Protein AF-A0A1X0S6P9-F1 (afdb_monomer)

Radius of gyration: 20.74 Å; Cα contacts (8 Å, |Δi|>4): 280; chains: 1; bounding box: 45×43×56 Å

Mean predicted aligned error: 10.42 Å

Secondary structure (DSSP, 8-state):
---PPP-----TT--EEEEETTEEEEE--S-S--B-TTS-BPPHHHHHHHHHHEEEEE-PPP----HHHHHHHHHHHHHHHS-TTTHHHHHHH-GGGG-S-HHHHHHHHHHHHHHHHHHHHHHS--------HHHHIIIIIHHHHHHHHHHHS------------HHHHHHHHHHHHHHHHHHHHHHHHHTTTSBHHHHHT-EEEEEEEETTEEEEEEEEE-SSS-EEEEEEEEEEPP-SGGGGG-

Structure (mmCIF, N/CA/C/O backbone):
data_AF-A0A1X0S6P9-F1
#
_entry.id   AF-A0A1X0S6P9-F1
#
loop_
_atom_site.group_PDB
_atom_site.id
_atom_site.type_symbol
_atom_site.label_atom_id
_atom_site.label_alt_id
_atom_site.label_comp_id
_atom_site.label_asym_id
_atom_site.label_entity_id
_atom_site.label_seq_id
_atom_site.pdbx_PDB_ins_code
_atom_site.Cartn_x
_atom_site.Cartn_y
_atom_site.Cartn_z
_atom_site.occupancy
_atom_site.B_iso_or_equiv
_atom_site.auth_seq_id
_atom_site.auth_comp_id
_atom_site.auth_asym_id
_atom_site.auth_atom_id
_atom_site.pdbx_PDB_model_num
ATOM 1 N N . MET A 1 1 ? -15.350 17.328 -11.035 1.00 31.09 1 MET A N 1
ATOM 2 C CA . MET A 1 1 ? -15.622 17.542 -9.597 1.00 31.09 1 MET A CA 1
ATOM 3 C C . MET A 1 1 ? -14.847 16.500 -8.809 1.00 31.09 1 MET A C 1
ATOM 5 O O . MET A 1 1 ? -15.228 15.340 -8.828 1.00 31.09 1 MET A O 1
ATOM 9 N N . PHE A 1 2 ? -13.725 16.873 -8.193 1.00 27.45 2 PHE A N 1
ATOM 10 C CA . PHE A 1 2 ? -13.065 16.005 -7.217 1.00 27.45 2 PHE A CA 1
ATOM 11 C C . PHE A 1 2 ? -13.821 16.154 -5.897 1.00 27.45 2 PHE A C 1
ATOM 13 O O . PHE A 1 2 ? -13.886 17.260 -5.361 1.00 27.45 2 PHE A O 1
ATOM 20 N N . ASN A 1 3 ? -14.419 15.071 -5.398 1.00 27.19 3 ASN A N 1
ATOM 21 C CA . ASN A 1 3 ? -14.982 15.050 -4.052 1.00 27.19 3 ASN A CA 1
ATOM 22 C C . ASN A 1 3 ? -13.840 15.324 -3.068 1.00 27.19 3 ASN A C 1
ATOM 24 O O . ASN A 1 3 ? -12.964 14.480 -2.874 1.00 27.19 3 ASN A O 1
ATOM 28 N N . GLN A 1 4 ? -13.825 16.523 -2.484 1.00 28.56 4 GLN A N 1
ATOM 29 C CA . GLN A 1 4 ? -12.986 16.810 -1.332 1.00 28.56 4 GLN A CA 1
ATOM 30 C C . GLN A 1 4 ? -13.401 15.832 -0.236 1.00 28.56 4 GLN A C 1
ATOM 32 O O . GLN A 1 4 ? -14.546 15.845 0.217 1.00 28.56 4 GLN A O 1
ATOM 37 N N . TRP A 1 5 ? -12.481 14.963 0.172 1.00 34.41 5 TRP A N 1
ATOM 38 C CA . TRP A 1 5 ? -12.647 14.242 1.424 1.00 34.41 5 TRP A CA 1
ATOM 39 C C . TRP A 1 5 ? -12.900 15.276 2.528 1.00 34.41 5 TRP A C 1
ATOM 41 O O . TRP A 1 5 ? -12.213 16.305 2.550 1.00 34.41 5 TRP A O 1
ATOM 51 N N . PRO A 1 6 ? -13.881 15.059 3.421 1.00 32.69 6 PRO A N 1
ATOM 52 C CA . PRO A 1 6 ? -14.133 15.994 4.503 1.00 32.69 6 PRO A CA 1
ATOM 53 C C . PRO A 1 6 ? -12.838 16.158 5.298 1.00 32.69 6 PRO A C 1
ATOM 55 O O . PRO A 1 6 ? -12.301 15.175 5.815 1.00 32.69 6 PRO A O 1
ATOM 58 N N . ARG A 1 7 ? -12.318 17.393 5.370 1.00 39.38 7 ARG A N 1
ATOM 59 C CA . ARG A 1 7 ? -11.233 17.734 6.297 1.00 39.38 7 ARG A CA 1
ATOM 60 C C . ARG A 1 7 ? -11.685 17.255 7.669 1.00 39.38 7 ARG A C 1
ATOM 62 O O . ARG A 1 7 ? -12.689 17.744 8.182 1.00 39.38 7 ARG A O 1
ATOM 69 N N . ILE A 1 8 ? -10.986 16.269 8.225 1.00 43.50 8 ILE A N 1
ATOM 70 C CA . ILE A 1 8 ? -11.293 15.732 9.546 1.00 43.50 8 ILE A CA 1
ATOM 71 C C . ILE A 1 8 ? -11.038 16.870 10.542 1.00 43.50 8 ILE A C 1
ATOM 73 O O . ILE A 1 8 ? -9.896 17.108 10.928 1.00 43.50 8 ILE A O 1
ATOM 77 N N . GLN A 1 9 ? -12.080 17.615 10.922 1.00 42.06 9 GLN A N 1
ATOM 78 C CA . GLN A 1 9 ? -12.035 18.470 12.104 1.00 42.06 9 GLN A CA 1
ATOM 79 C C . GLN A 1 9 ? -11.956 17.531 13.311 1.00 42.06 9 GLN A C 1
ATOM 81 O O . GLN A 1 9 ? -12.895 16.790 13.600 1.00 42.06 9 GLN A O 1
ATOM 86 N N . ARG A 1 10 ? -10.775 17.468 13.933 1.00 49.56 10 ARG A N 1
ATOM 87 C CA . ARG A 1 10 ? -10.475 16.559 15.045 1.00 49.56 10 ARG A CA 1
ATOM 88 C C . ARG A 1 10 ? -10.849 17.258 16.350 1.00 49.56 10 ARG A C 1
ATOM 90 O O . ARG A 1 10 ? -10.176 18.197 16.757 1.00 49.56 10 ARG A O 1
ATOM 97 N N . GLU A 1 11 ? -11.937 16.820 16.976 1.00 49.91 11 GLU A N 1
ATOM 98 C CA . GLU A 1 11 ? -12.274 17.195 18.354 1.00 49.91 11 GLU A CA 1
ATOM 99 C C . GLU A 1 11 ? -11.335 16.446 19.310 1.00 49.91 11 GLU A C 1
ATOM 101 O O . GLU A 1 11 ? -11.311 15.212 19.316 1.00 49.91 11 GLU A O 1
ATOM 106 N N . SER A 1 12 ? -10.565 17.193 20.101 1.00 52.28 12 SER A N 1
ATOM 107 C CA . SER A 1 12 ? -9.478 16.713 20.969 1.00 52.28 12 SER A CA 1
ATOM 108 C C . SER A 1 12 ? -9.905 15.751 22.085 1.00 52.28 12 SER A C 1
ATOM 110 O O . SER A 1 12 ? -9.045 15.088 22.657 1.00 52.28 12 SER A O 1
ATOM 112 N N . ASP A 1 13 ? -11.209 15.626 22.355 1.00 57.47 13 ASP A N 1
ATOM 113 C CA . ASP A 1 13 ? -11.755 14.886 23.504 1.00 57.47 13 ASP A CA 1
ATOM 114 C C . ASP A 1 13 ? -12.716 13.750 23.120 1.00 57.47 13 ASP A C 1
ATOM 116 O O . ASP A 1 13 ? -13.375 13.143 23.972 1.00 57.47 13 ASP A O 1
ATOM 120 N N . ALA A 1 14 ? -12.814 13.431 21.828 1.00 67.75 14 ALA A N 1
ATOM 121 C CA . ALA A 1 14 ? -13.719 12.388 21.373 1.00 67.75 14 ALA A CA 1
ATOM 122 C C . ALA A 1 14 ? -13.298 11.019 21.933 1.00 67.75 14 ALA A C 1
ATOM 124 O O . ALA A 1 14 ? -12.188 10.544 21.705 1.00 67.75 14 ALA A O 1
ATOM 125 N N . THR A 1 15 ? -14.213 10.364 22.645 1.00 80.81 15 THR A N 1
ATOM 126 C CA . THR A 1 15 ? -14.055 8.998 23.158 1.00 80.81 15 THR A CA 1
ATOM 127 C C . THR A 1 15 ? -15.055 8.083 22.456 1.00 80.81 15 THR A C 1
ATOM 129 O O . THR A 1 15 ? -16.216 8.455 22.280 1.00 80.81 15 THR A O 1
ATOM 132 N N . ILE A 1 16 ? -14.628 6.884 22.056 1.00 82.12 16 ILE A N 1
ATOM 133 C CA . ILE A 1 16 ? -15.523 5.849 21.523 1.00 82.12 16 ILE A CA 1
ATOM 134 C C . ILE A 1 16 ? -15.811 4.852 22.637 1.00 82.12 16 ILE A C 1
ATOM 136 O O . ILE A 1 16 ? -14.889 4.268 23.202 1.00 82.12 16 ILE A O 1
ATOM 140 N N . ALA A 1 17 ? -17.092 4.632 22.921 1.00 83.62 17 ALA A N 1
ATOM 141 C CA . ALA A 1 17 ? -17.530 3.541 23.775 1.00 83.62 17 ALA A CA 1
ATOM 142 C C . ALA A 1 17 ? -17.903 2.336 22.904 1.00 83.62 17 ALA A C 1
ATOM 144 O O . ALA A 1 17 ? -18.807 2.431 22.077 1.00 83.62 17 ALA A O 1
ATOM 145 N N . LEU A 1 18 ? -17.218 1.212 23.100 1.00 82.81 18 LEU A N 1
ATOM 146 C CA . LEU A 1 18 ? -17.570 -0.080 22.511 1.00 82.81 18 LEU A CA 1
ATOM 147 C C . LEU A 1 18 ? -18.110 -1.001 23.601 1.00 82.81 18 LEU A C 1
ATOM 149 O O . LEU A 1 18 ? -17.719 -0.902 24.766 1.00 82.81 18 LEU A O 1
ATOM 153 N N . THR A 1 19 ? -19.004 -1.909 23.230 1.00 80.88 19 THR A N 1
ATOM 154 C CA . THR A 1 19 ? -19.569 -2.890 24.158 1.00 80.88 19 THR A CA 1
ATOM 155 C C . THR A 1 19 ? -19.273 -4.308 23.697 1.00 80.88 19 THR A C 1
ATOM 157 O O . THR A 1 19 ? -19.281 -4.629 22.506 1.00 80.88 19 THR A O 1
ATOM 160 N N . GLU A 1 20 ? -19.011 -5.173 24.668 1.00 82.56 20 GLU A N 1
ATOM 161 C CA . GLU A 1 20 ? -18.953 -6.614 24.476 1.00 82.56 20 GLU A CA 1
ATOM 162 C C . GLU A 1 20 ? -19.619 -7.273 25.672 1.00 82.56 20 GLU A C 1
ATOM 164 O O . GLU A 1 20 ? -19.130 -7.162 26.796 1.00 82.56 20 GLU A O 1
ATOM 169 N N . SER A 1 21 ? -20.737 -7.965 25.448 1.00 82.88 21 SER A N 1
ATOM 170 C CA . SER A 1 21 ? -21.571 -8.515 26.524 1.00 82.88 21 SER A CA 1
ATOM 171 C C . SER A 1 21 ? -21.940 -7.437 27.564 1.00 82.88 21 SER A C 1
ATOM 173 O O . SER A 1 21 ? -22.681 -6.509 27.244 1.00 82.88 21 SER A O 1
ATOM 175 N N . THR A 1 22 ? -21.406 -7.523 28.784 1.00 81.75 22 THR A N 1
ATOM 176 C CA . THR A 1 22 ? -21.587 -6.552 29.877 1.00 81.75 22 THR A CA 1
ATOM 177 C C . THR A 1 22 ? -20.418 -5.576 30.032 1.00 81.75 22 THR A C 1
ATOM 179 O O . THR A 1 22 ? -20.535 -4.590 30.763 1.00 81.75 22 THR A O 1
ATOM 182 N N . LYS A 1 23 ? -19.292 -5.812 29.349 1.00 84.56 23 LYS A N 1
ATOM 183 C CA . LYS A 1 23 ? -18.094 -4.974 29.435 1.00 84.56 23 LYS A CA 1
ATOM 184 C C . LYS A 1 23 ? -18.204 -3.780 28.490 1.00 84.56 23 LYS A C 1
ATOM 186 O O . LYS A 1 23 ? -18.614 -3.907 27.335 1.00 84.56 23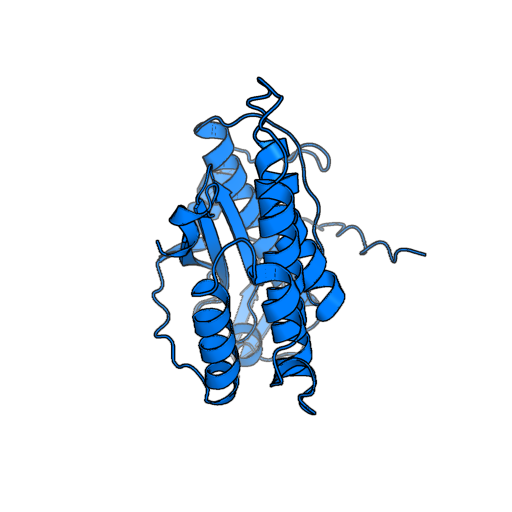 LYS A O 1
ATOM 191 N N . LYS A 1 24 ? -17.814 -2.608 28.994 1.00 83.00 24 LYS A N 1
ATOM 192 C CA . LYS A 1 24 ? -17.695 -1.368 28.220 1.00 83.00 24 LYS A CA 1
ATOM 193 C C . LYS A 1 24 ? -16.221 -1.025 28.055 1.00 83.00 24 LYS A C 1
ATOM 195 O O . LYS A 1 24 ? -15.490 -0.965 29.039 1.00 83.00 24 LYS A O 1
ATOM 200 N N . TYR A 1 25 ? -15.815 -0.770 26.822 1.00 84.12 25 TYR A N 1
ATOM 201 C CA . TYR A 1 25 ? -14.464 -0.375 26.449 1.00 84.12 25 TYR A CA 1
ATOM 202 C C . TYR A 1 25 ? -14.493 1.083 26.018 1.00 84.12 25 TYR A C 1
ATOM 204 O O . TYR A 1 25 ? -15.355 1.485 25.240 1.00 84.12 25 TYR A O 1
ATOM 212 N N . SER A 1 26 ? -13.561 1.872 26.537 1.00 84.25 26 SER A N 1
ATOM 213 C CA . SER A 1 26 ? -13.432 3.293 26.230 1.00 84.25 26 SER A CA 1
ATOM 214 C C . SER A 1 26 ? -12.134 3.504 25.465 1.00 84.25 26 SER A C 1
ATOM 216 O O . SER A 1 26 ? -11.055 3.265 26.003 1.00 84.25 26 SER A O 1
ATOM 218 N N . LEU A 1 27 ? -12.244 3.894 24.198 1.00 83.94 27 LEU A N 1
ATOM 219 C CA . LEU A 1 27 ? -11.108 4.144 23.319 1.00 83.94 27 LEU A CA 1
ATOM 220 C C . LEU A 1 27 ? -10.929 5.643 23.127 1.00 83.94 27 LEU A C 1
ATOM 222 O O . LEU A 1 27 ? -11.864 6.350 22.744 1.00 83.94 27 LEU A O 1
ATOM 226 N N . LYS A 1 28 ? -9.698 6.098 23.341 1.00 85.12 28 LYS A N 1
ATOM 227 C CA . LYS A 1 28 ? -9.261 7.465 23.065 1.00 85.12 28 LYS A CA 1
ATOM 228 C C . LYS A 1 28 ? -8.262 7.461 21.906 1.00 85.12 28 LYS A C 1
ATOM 230 O O . LYS A 1 28 ? -7.522 6.479 21.768 1.00 85.12 28 LYS A O 1
ATOM 235 N N . PRO A 1 29 ? -8.231 8.515 21.076 1.00 81.94 29 PRO A N 1
ATOM 236 C CA . PRO A 1 29 ? -7.164 8.681 20.094 1.00 81.94 29 PRO A CA 1
ATOM 237 C C . PRO A 1 29 ? -5.801 8.723 20.803 1.00 81.94 29 PRO A C 1
ATOM 239 O O . PRO A 1 29 ? -5.720 9.137 21.959 1.00 81.94 29 PRO A O 1
ATOM 242 N N . LEU A 1 30 ? -4.735 8.282 20.123 1.00 80.25 30 LEU A N 1
ATOM 243 C CA . LEU A 1 30 ? -3.379 8.264 20.694 1.00 80.25 30 LEU A CA 1
ATOM 244 C C . LEU A 1 30 ? -2.894 9.666 21.065 1.00 80.25 30 LEU A C 1
ATOM 246 O O . LEU A 1 30 ? -2.204 9.827 22.064 1.00 80.25 30 LEU A O 1
ATOM 250 N N . VAL A 1 31 ? -3.252 1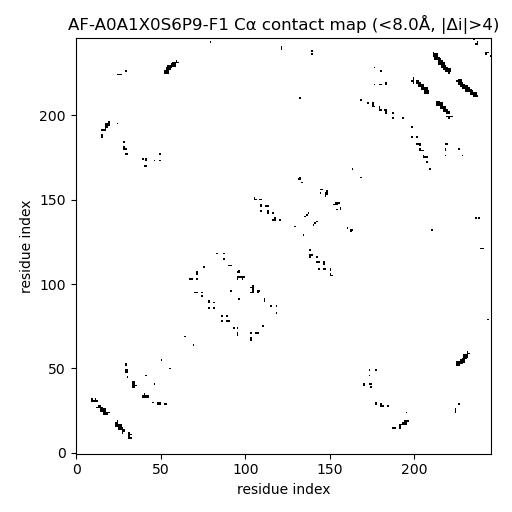0.668 20.262 1.00 73.06 31 VAL A N 1
ATOM 251 C 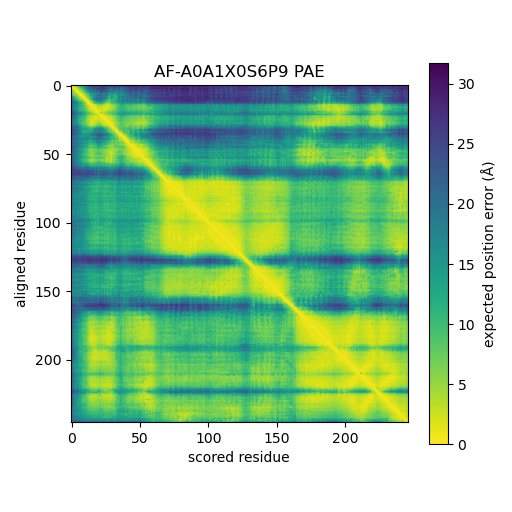CA . VAL A 1 31 ? -2.872 12.066 20.473 1.00 73.06 31 VAL A CA 1
ATOM 252 C C . VAL A 1 31 ? -4.061 12.953 20.101 1.00 73.06 31 VAL A C 1
ATOM 254 O O . VAL A 1 31 ? -4.767 12.684 19.124 1.00 73.06 31 VAL A O 1
ATOM 257 N N . SER A 1 32 ? -4.312 13.996 20.889 1.00 62.69 32 SER A N 1
ATOM 258 C CA . SER A 1 32 ? -5.479 14.877 20.752 1.00 62.69 32 SER A CA 1
ATOM 259 C C . SER A 1 32 ? -5.326 15.927 19.644 1.00 62.69 32 SER A C 1
ATOM 261 O O . SER A 1 32 ? -6.327 16.322 19.046 1.00 62.69 32 SER A O 1
ATOM 263 N N . CYS A 1 33 ? -4.099 16.332 19.295 1.00 57.69 33 CYS A N 1
ATOM 264 C CA . CYS A 1 33 ? -3.801 17.179 18.137 1.00 57.69 33 CYS A CA 1
ATOM 265 C C . CYS A 1 33 ? -2.306 17.146 17.780 1.00 57.69 33 CYS A C 1
ATOM 267 O O . CYS A 1 33 ? -1.463 17.030 18.659 1.00 57.69 33 CYS A O 1
ATOM 269 N N . LEU A 1 34 ? -1.970 17.295 16.494 1.00 54.12 34 LEU A N 1
ATOM 270 C CA . LEU A 1 34 ? -0.630 17.747 16.108 1.00 54.12 34 LEU A CA 1
ATOM 271 C C . LEU A 1 34 ? -0.599 19.269 16.169 1.00 54.12 34 LEU A C 1
ATOM 273 O O . LEU A 1 34 ? -1.549 19.932 15.737 1.00 54.12 34 LEU A O 1
ATOM 277 N N . ALA A 1 35 ? 0.493 19.835 16.680 1.00 48.03 35 ALA A N 1
ATOM 278 C CA . ALA A 1 35 ? 0.674 21.275 16.660 1.00 48.03 35 ALA A CA 1
ATOM 279 C C . ALA A 1 35 ? 0.748 21.738 15.195 1.00 48.03 35 ALA A C 1
ATOM 281 O O . ALA A 1 35 ? 1.685 21.398 14.477 1.00 48.03 35 ALA A O 1
ATOM 282 N N . MET A 1 36 ? -0.248 22.528 14.784 1.00 50.56 36 MET A N 1
ATOM 283 C CA . MET A 1 36 ? -0.430 23.151 13.465 1.00 50.56 36 MET A CA 1
ATOM 284 C C . MET A 1 36 ? -0.950 22.229 12.334 1.00 50.56 36 MET A C 1
ATOM 286 O O . MET A 1 36 ? -0.243 21.337 11.871 1.00 50.56 36 MET A O 1
ATOM 290 N N . PRO A 1 37 ? -2.139 22.510 11.761 1.00 47.62 37 PRO A N 1
ATOM 291 C CA . PRO A 1 37 ? -2.738 21.696 10.692 1.00 47.62 37 PRO A CA 1
ATOM 292 C C . PRO A 1 37 ? -2.008 21.769 9.338 1.00 47.62 37 PRO A C 1
ATOM 294 O O . PRO A 1 37 ? -2.325 20.998 8.436 1.00 47.62 37 PRO A O 1
ATOM 297 N N . HIS A 1 38 ? -1.061 22.696 9.167 1.00 43.03 38 HIS A N 1
ATOM 298 C CA . HIS A 1 38 ? -0.356 22.938 7.897 1.00 43.03 38 HIS A CA 1
ATOM 299 C C . HIS A 1 38 ? 1.119 22.520 7.924 1.00 43.03 38 HIS A C 1
ATOM 301 O O . HIS A 1 38 ? 1.773 22.489 6.888 1.00 43.03 38 HIS A O 1
ATOM 307 N N . THR A 1 39 ? 1.653 22.217 9.106 1.00 55.03 39 THR A N 1
ATOM 308 C CA . THR A 1 39 ? 3.011 21.693 9.300 1.00 55.03 39 THR A CA 1
ATOM 309 C C . THR A 1 39 ? 2.982 20.921 10.609 1.00 55.03 39 THR A C 1
ATOM 311 O O . THR A 1 39 ? 3.408 21.444 11.639 1.00 55.03 39 THR A O 1
ATOM 314 N N . PRO A 1 40 ? 2.373 19.724 10.600 1.00 57.25 40 PRO A N 1
ATOM 315 C CA . PRO A 1 40 ? 2.126 18.985 11.821 1.00 57.25 40 PRO A CA 1
ATOM 316 C C . PRO A 1 40 ? 3.465 18.671 12.486 1.00 57.25 40 PRO A C 1
ATOM 318 O O . PRO A 1 40 ? 4.259 17.899 11.946 1.00 57.25 40 PRO A O 1
ATOM 321 N N . LYS A 1 41 ? 3.742 19.310 13.624 1.00 63.38 41 LYS A N 1
ATOM 322 C CA . LYS A 1 41 ? 4.915 19.004 14.440 1.00 63.38 41 LYS A CA 1
ATOM 323 C C . LYS A 1 41 ? 4.484 18.104 15.577 1.00 63.38 41 LYS A C 1
ATOM 325 O O . LYS A 1 41 ? 3.566 18.438 16.324 1.00 63.38 41 LYS A O 1
ATOM 330 N N . ILE A 1 42 ? 5.162 16.971 15.680 1.00 63.22 42 ILE A N 1
ATOM 331 C CA . ILE A 1 42 ? 5.013 16.058 16.802 1.00 63.22 42 ILE A CA 1
ATOM 332 C C . ILE A 1 42 ? 5.826 16.645 17.936 1.00 63.22 42 ILE A C 1
ATOM 334 O O . ILE A 1 42 ? 7.035 16.833 17.812 1.00 63.22 42 ILE A O 1
ATOM 338 N N . GLN A 1 43 ? 5.151 17.010 19.018 1.00 68.88 43 GLN A N 1
ATOM 339 C CA . GLN A 1 43 ? 5.847 17.449 20.211 1.00 68.88 43 GLN A CA 1
ATOM 340 C C . GLN A 1 43 ? 6.491 16.236 20.888 1.00 68.88 43 GLN A C 1
ATOM 342 O O . GLN A 1 43 ? 6.031 15.104 20.751 1.00 68.88 43 GLN A O 1
ATOM 347 N N . VAL A 1 44 ? 7.539 16.465 21.678 1.00 68.62 44 VAL A N 1
ATOM 348 C CA . VAL A 1 44 ? 8.197 15.396 22.453 1.00 68.62 44 VAL A CA 1
ATOM 349 C C . VAL A 1 44 ? 7.199 14.665 23.367 1.00 68.62 44 VAL A C 1
ATOM 351 O O . VAL A 1 44 ? 7.286 13.459 23.561 1.00 68.62 44 VAL A O 1
ATOM 354 N N . ILE A 1 45 ? 6.190 15.373 23.879 1.00 67.81 45 ILE A N 1
ATOM 355 C CA . ILE A 1 45 ? 5.127 14.767 24.690 1.00 67.81 45 ILE A CA 1
ATOM 356 C C . ILE A 1 45 ? 4.216 13.825 23.881 1.00 67.81 45 ILE A C 1
ATOM 358 O O . ILE A 1 45 ? 3.728 12.822 24.409 1.00 67.81 45 ILE A O 1
ATOM 362 N N . ASP A 1 46 ? 4.029 14.097 22.589 1.00 71.38 46 ASP A N 1
ATOM 363 C CA . ASP A 1 46 ? 3.224 13.267 21.693 1.00 71.38 46 ASP A CA 1
ATOM 364 C C . ASP A 1 46 ? 3.957 11.963 21.372 1.00 71.38 46 ASP A C 1
ATOM 366 O O . ASP A 1 46 ? 3.341 10.897 21.356 1.00 71.38 46 ASP A O 1
ATOM 370 N N . SER A 1 47 ? 5.281 12.020 21.178 1.00 73.31 47 SER A N 1
ATOM 371 C CA . SER A 1 47 ? 6.088 10.825 20.911 1.00 73.31 47 SER A CA 1
ATOM 372 C C . SER A 1 47 ? 6.089 9.871 22.107 1.00 73.31 47 SER A C 1
ATOM 374 O O . SER A 1 47 ? 5.824 8.683 21.933 1.00 73.31 47 SER A O 1
ATOM 376 N N . GLU A 1 48 ? 6.271 10.371 23.333 1.00 80.31 48 GLU A N 1
ATOM 377 C CA . GLU A 1 48 ? 6.154 9.544 24.539 1.00 80.31 48 GLU A CA 1
ATOM 378 C C . GLU A 1 48 ? 4.766 8.911 24.685 1.00 80.31 48 GLU A C 1
ATOM 380 O O . GLU A 1 48 ? 4.645 7.746 25.076 1.00 80.31 48 GLU A O 1
ATOM 385 N N . THR A 1 49 ? 3.716 9.671 24.372 1.00 81.06 49 THR A N 1
ATOM 386 C CA . THR A 1 49 ? 2.332 9.194 24.457 1.00 81.06 49 THR A CA 1
ATOM 387 C C . THR A 1 49 ? 2.069 8.095 23.431 1.00 81.06 49 THR A C 1
ATOM 389 O O . THR A 1 49 ? 1.487 7.065 23.777 1.00 81.06 49 THR A O 1
ATOM 392 N N . ILE A 1 50 ? 2.560 8.254 22.197 1.00 79.81 50 ILE A N 1
ATOM 393 C CA . ILE A 1 50 ? 2.489 7.221 21.156 1.00 79.81 50 ILE A CA 1
ATOM 394 C C . ILE A 1 50 ? 3.223 5.957 21.611 1.00 79.81 50 ILE A C 1
ATOM 396 O O . ILE A 1 50 ? 2.650 4.872 21.542 1.00 79.81 50 ILE A O 1
ATOM 400 N N . MET A 1 51 ? 4.444 6.088 22.137 1.00 79.44 51 MET A N 1
ATOM 401 C CA . MET A 1 51 ? 5.250 4.941 22.574 1.00 79.44 51 MET A CA 1
ATOM 402 C C . MET A 1 51 ? 4.630 4.190 23.763 1.00 79.44 51 MET A C 1
ATOM 404 O O . MET A 1 51 ? 4.760 2.972 23.855 1.00 79.44 51 MET A O 1
ATOM 408 N N . LYS A 1 52 ? 3.934 4.889 24.671 1.00 82.62 52 LYS A N 1
ATOM 409 C CA . LYS A 1 52 ? 3.231 4.275 25.815 1.00 82.62 52 LYS A CA 1
ATOM 410 C C . LYS A 1 52 ? 1.871 3.683 25.417 1.00 82.62 52 LYS A C 1
ATOM 412 O O . LYS A 1 52 ? 1.467 2.649 25.946 1.00 82.62 52 LYS A O 1
ATOM 417 N N . GLY A 1 53 ? 1.148 4.344 24.512 1.00 79.44 53 GLY A N 1
ATOM 418 C CA . GLY A 1 53 ? -0.230 4.009 24.137 1.00 79.44 53 GLY A CA 1
ATOM 419 C C . GLY A 1 53 ? -0.367 3.045 22.956 1.00 79.44 53 GLY A C 1
ATOM 420 O O . GLY A 1 53 ? -1.447 2.482 22.750 1.00 79.44 53 GLY A O 1
ATOM 421 N N . CYS A 1 54 ? 0.700 2.848 22.180 1.00 84.56 54 CYS A N 1
ATOM 422 C CA . CYS A 1 54 ? 0.716 2.000 20.997 1.00 84.56 54 CYS A CA 1
ATOM 423 C C . CYS A 1 54 ? 1.750 0.882 21.144 1.00 84.56 54 CYS A C 1
ATOM 425 O O . CYS A 1 54 ? 2.942 1.128 21.301 1.00 84.56 54 CYS A O 1
ATOM 427 N N . ALA A 1 55 ? 1.299 -0.366 21.053 1.00 86.50 55 ALA A N 1
ATOM 428 C CA . ALA A 1 55 ? 2.203 -1.498 20.960 1.00 86.50 55 ALA A CA 1
ATOM 429 C C . ALA A 1 55 ? 2.832 -1.543 19.563 1.00 86.50 55 ALA A C 1
ATOM 431 O O . ALA A 1 55 ? 2.130 -1.802 18.580 1.00 86.50 55 ALA A O 1
ATOM 432 N N . LEU A 1 56 ? 4.145 -1.322 19.509 1.00 86.62 56 LEU A N 1
ATOM 433 C CA . LEU A 1 56 ? 4.953 -1.398 18.296 1.00 86.62 56 LEU A CA 1
ATOM 434 C C . LEU A 1 56 ? 5.587 -2.783 18.141 1.00 86.62 56 LEU A C 1
ATOM 436 O O . LEU A 1 56 ? 5.893 -3.449 19.130 1.00 86.62 56 LEU A O 1
ATOM 440 N N . GLY A 1 57 ? 5.794 -3.218 16.902 1.00 86.12 57 GLY A N 1
ATOM 441 C CA . GLY A 1 57 ? 6.529 -4.446 16.611 1.00 86.12 57 GLY A CA 1
ATOM 442 C C . GLY A 1 57 ? 6.522 -4.811 15.133 1.00 86.12 57 GLY A C 1
ATOM 443 O O . GLY A 1 57 ? 5.977 -4.091 14.300 1.00 86.12 57 GLY A O 1
ATOM 444 N N . THR A 1 58 ? 7.093 -5.966 14.822 1.00 79.38 58 THR A N 1
ATOM 445 C CA . THR A 1 58 ? 7.017 -6.599 13.506 1.00 79.38 58 THR A CA 1
ATOM 446 C C . THR A 1 58 ? 6.030 -7.759 13.566 1.00 79.38 58 THR A C 1
ATOM 448 O O . THR A 1 58 ? 5.871 -8.423 14.595 1.00 79.38 58 THR A O 1
ATOM 451 N N . GLN A 1 59 ? 5.298 -7.983 12.482 1.00 80.50 59 GLN A N 1
ATOM 452 C CA . GLN A 1 59 ? 4.425 -9.138 12.345 1.00 80.50 59 GLN A CA 1
ATOM 453 C C . GLN A 1 59 ? 4.649 -9.760 10.972 1.00 80.50 59 GLN A C 1
ATOM 455 O O . GLN A 1 59 ? 4.137 -9.253 9.978 1.00 80.50 59 GLN A O 1
ATOM 460 N N . GLU A 1 60 ? 5.331 -10.903 10.937 1.00 69.31 60 GLU A N 1
ATOM 461 C CA . GLU A 1 60 ? 5.337 -11.745 9.745 1.00 69.31 60 GLU A CA 1
ATOM 462 C C . GLU A 1 60 ? 3.914 -12.250 9.488 1.00 69.31 60 GLU A C 1
ATOM 464 O O . GLU A 1 60 ? 3.275 -12.873 10.342 1.00 69.31 60 GLU A O 1
ATOM 469 N N . GLN A 1 61 ? 3.381 -11.934 8.311 1.00 61.44 61 GLN A N 1
ATOM 470 C CA . GLN A 1 61 ? 2.198 -12.611 7.801 1.00 61.44 61 GLN A CA 1
ATOM 471 C C . GLN A 1 61 ? 2.662 -13.814 6.990 1.00 61.44 61 GLN A C 1
ATOM 473 O O . GLN A 1 61 ? 3.387 -13.657 6.010 1.00 61.44 61 GLN A O 1
ATOM 478 N N . SER A 1 62 ? 2.226 -15.014 7.378 1.00 51.38 62 SER A N 1
ATOM 479 C CA . SER A 1 62 ? 2.362 -16.175 6.507 1.00 51.38 62 SER A CA 1
ATOM 480 C C . SER A 1 62 ? 1.552 -15.908 5.239 1.00 51.38 62 SER A C 1
ATOM 482 O O . SER A 1 62 ? 0.356 -15.609 5.300 1.00 51.38 62 SER A O 1
ATOM 484 N N . ALA A 1 63 ? 2.210 -15.969 4.083 1.00 53.25 63 ALA A N 1
ATOM 485 C CA . ALA A 1 63 ? 1.559 -15.802 2.794 1.00 53.25 63 ALA A CA 1
ATOM 486 C C . ALA A 1 63 ? 0.674 -17.023 2.513 1.00 53.25 63 ALA A C 1
ATOM 488 O O . ALA A 1 63 ? 1.088 -17.980 1.864 1.00 53.25 63 ALA A O 1
ATOM 489 N N . GLN A 1 64 ? -0.560 -17.012 3.014 1.00 52.38 64 GLN A N 1
ATOM 490 C CA . GLN A 1 64 ? -1.580 -17.941 2.548 1.00 52.38 64 GLN A CA 1
ATOM 491 C C . GLN A 1 64 ? -2.110 -17.397 1.215 1.00 52.38 64 GLN A C 1
ATOM 493 O O . GLN A 1 64 ? -3.116 -16.692 1.176 1.00 52.38 64 GLN A O 1
ATOM 498 N N . ALA A 1 65 ? -1.384 -17.653 0.123 1.00 53.94 65 ALA A N 1
ATOM 499 C CA . ALA A 1 65 ? -1.845 -17.290 -1.211 1.00 53.94 65 ALA A CA 1
ATOM 500 C C . ALA A 1 65 ? -3.163 -18.029 -1.488 1.00 53.94 65 ALA A C 1
ATOM 502 O O . ALA A 1 65 ? -3.207 -19.262 -1.513 1.00 53.94 65 ALA A O 1
ATOM 503 N N . THR A 1 66 ? -4.264 -17.291 -1.641 1.00 57.97 66 THR A N 1
ATOM 504 C CA . THR A 1 66 ? -5.502 -17.879 -2.160 1.00 57.97 66 THR A CA 1
ATOM 505 C C . THR A 1 66 ? -5.275 -18.251 -3.627 1.00 57.97 66 THR A C 1
ATOM 507 O O . THR A 1 66 ? -4.470 -17.624 -4.316 1.00 57.97 66 THR A O 1
ATOM 510 N N . LYS A 1 67 ? -5.970 -19.283 -4.125 1.00 63.06 67 LYS A N 1
ATOM 511 C CA . LYS A 1 67 ? -5.848 -19.744 -5.525 1.00 63.06 67 LYS A CA 1
ATOM 512 C C . LYS A 1 67 ? -6.049 -18.619 -6.550 1.00 63.06 67 LYS A C 1
ATOM 514 O O . LYS A 1 67 ? -5.480 -18.681 -7.630 1.00 63.06 67 LYS A O 1
ATOM 519 N N . GLU A 1 68 ? -6.818 -17.595 -6.188 1.00 64.06 68 GLU A N 1
ATOM 520 C CA . GLU A 1 68 ? -7.073 -16.399 -6.999 1.00 64.06 68 GLU A CA 1
ATOM 521 C C . GLU A 1 68 ? -5.799 -15.592 -7.292 1.00 64.06 68 GLU A C 1
ATOM 523 O O . GLU A 1 68 ? -5.663 -15.039 -8.377 1.00 64.06 68 GLU A O 1
ATOM 528 N N . TYR A 1 69 ? -4.822 -15.583 -6.381 1.00 75.56 69 TYR A N 1
ATOM 529 C CA . TYR A 1 69 ? -3.553 -14.889 -6.608 1.00 75.56 69 TYR A CA 1
ATOM 530 C C . TYR A 1 69 ? -2.547 -15.712 -7.405 1.00 75.56 69 TYR A C 1
ATOM 532 O O . TYR A 1 69 ? -1.577 -15.143 -7.888 1.00 75.56 69 TYR A O 1
ATOM 540 N N . PHE A 1 70 ? -2.760 -17.020 -7.570 1.00 83.94 70 PHE A N 1
ATOM 541 C CA . PHE A 1 70 ? -1.798 -17.872 -8.268 1.00 83.94 70 PHE A CA 1
ATOM 542 C C . PHE A 1 70 ? -1.614 -17.421 -9.722 1.00 83.94 70 PHE A C 1
ATOM 544 O O . PHE A 1 70 ? -0.499 -17.137 -10.132 1.00 83.94 70 PHE A O 1
ATOM 551 N N . LEU A 1 71 ? -2.718 -17.196 -10.443 1.00 87.50 71 LEU A N 1
ATOM 552 C CA . LEU A 1 71 ? -2.684 -16.717 -11.831 1.00 87.50 71 LEU A CA 1
ATOM 553 C C . LEU A 1 71 ? -2.027 -15.337 -11.971 1.00 87.50 71 LEU A C 1
ATOM 555 O O . LEU A 1 71 ? -1.332 -15.076 -12.946 1.00 87.50 71 LEU A O 1
ATOM 559 N N . ILE A 1 72 ? -2.247 -14.448 -11.000 1.00 90.12 72 ILE A N 1
ATOM 560 C CA . ILE A 1 72 ? -1.653 -13.104 -10.997 1.00 90.12 72 ILE A CA 1
ATOM 561 C C . ILE A 1 72 ? -0.143 -13.189 -10.747 1.00 90.12 72 ILE A C 1
ATOM 563 O O . ILE A 1 72 ? 0.619 -12.435 -11.348 1.00 90.12 72 ILE A O 1
ATOM 567 N N . MET A 1 73 ? 0.292 -14.096 -9.869 1.00 89.31 73 MET A N 1
ATOM 568 C CA . MET A 1 73 ? 1.708 -14.310 -9.575 1.00 89.31 73 MET A CA 1
ATOM 569 C C . MET A 1 73 ? 2.431 -15.012 -10.727 1.00 89.31 73 MET A C 1
ATOM 571 O O . MET A 1 73 ? 3.554 -14.621 -11.027 1.00 89.31 73 MET A O 1
ATOM 575 N N . ASP A 1 74 ? 1.786 -15.968 -11.402 1.00 90.88 74 ASP A N 1
ATOM 576 C CA . ASP A 1 74 ? 2.305 -16.588 -12.630 1.00 90.88 74 ASP A CA 1
ATOM 577 C C . ASP A 1 74 ? 2.481 -15.531 -13.724 1.00 90.88 74 ASP A C 1
ATOM 579 O O . ASP A 1 74 ? 3.570 -15.372 -14.266 1.00 90.88 74 ASP A O 1
ATOM 583 N N . TYR A 1 75 ? 1.442 -14.720 -13.959 1.00 93.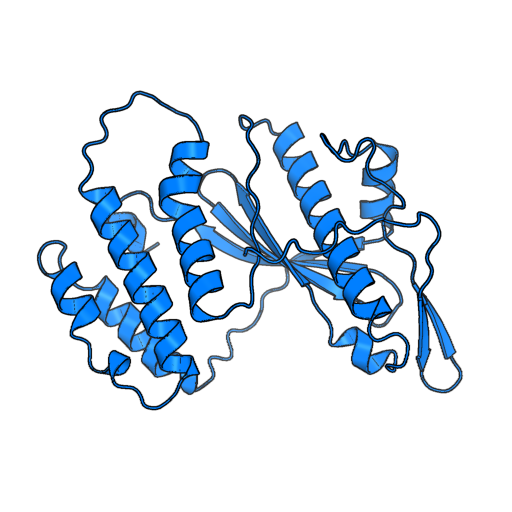19 75 TYR A N 1
ATOM 584 C CA . TYR A 1 75 ? 1.506 -13.584 -14.878 1.00 93.19 75 TYR A CA 1
ATOM 585 C C . TYR A 1 75 ? 2.666 -12.637 -14.548 1.00 93.19 75 TYR A C 1
ATOM 587 O O . TYR A 1 75 ? 3.427 -12.254 -15.435 1.00 93.19 75 TYR A O 1
ATOM 595 N N . LEU A 1 76 ? 2.819 -12.258 -13.276 1.00 92.38 76 LEU A N 1
ATOM 596 C CA . LEU A 1 76 ? 3.903 -11.379 -12.847 1.00 92.38 76 LEU A CA 1
ATOM 597 C C . LEU A 1 76 ? 5.277 -12.026 -13.076 1.00 92.38 76 LEU A C 1
ATOM 599 O O . LEU A 1 76 ? 6.184 -11.355 -13.562 1.00 92.38 76 LEU A O 1
ATOM 603 N N . GLY A 1 77 ? 5.428 -13.312 -12.753 1.00 92.06 77 GLY A N 1
ATOM 604 C CA . GLY A 1 77 ? 6.663 -14.063 -12.972 1.00 92.06 77 GLY A CA 1
ATOM 605 C C . GLY A 1 77 ? 7.050 -14.121 -14.449 1.00 92.06 77 GLY A C 1
ATOM 606 O O . GLY A 1 77 ? 8.181 -13.779 -14.800 1.00 92.06 77 GLY A O 1
ATOM 607 N N . ASP A 1 78 ? 6.093 -14.462 -15.312 1.00 93.50 78 ASP A N 1
ATOM 608 C CA . ASP A 1 78 ? 6.287 -14.516 -16.761 1.00 93.50 78 ASP A CA 1
ATOM 609 C C . ASP A 1 78 ? 6.679 -13.144 -17.313 1.00 93.50 78 ASP A C 1
ATOM 611 O O . ASP A 1 78 ? 7.670 -13.016 -18.032 1.00 93.50 78 ASP A O 1
ATOM 615 N N . VAL A 1 79 ? 5.955 -12.091 -16.926 1.00 92.94 79 VAL A N 1
ATOM 616 C CA . VAL A 1 79 ? 6.231 -10.729 -17.390 1.00 92.94 79 VAL A CA 1
ATOM 617 C C . VAL A 1 79 ? 7.623 -10.252 -16.990 1.00 92.94 79 VAL A C 1
ATOM 619 O O . VAL A 1 79 ? 8.330 -9.670 -17.813 1.00 92.94 79 VAL A O 1
ATOM 622 N N . LEU A 1 80 ? 8.039 -10.492 -15.745 1.00 91.94 80 LEU A N 1
ATOM 623 C CA . LEU A 1 80 ? 9.358 -10.074 -15.257 1.00 91.94 80 LEU A CA 1
ATOM 624 C C . LEU A 1 80 ? 10.513 -10.832 -15.933 1.00 91.94 80 LEU A C 1
ATOM 626 O O . LEU A 1 80 ? 11.651 -10.345 -15.916 1.00 91.94 80 LEU A O 1
ATOM 630 N N . SER A 1 81 ? 10.222 -11.985 -16.544 1.00 92.75 81 SER A N 1
ATOM 631 C CA . SER A 1 81 ? 11.188 -12.780 -17.306 1.00 92.75 81 SER A CA 1
ATOM 632 C C . SER A 1 81 ? 11.454 -12.247 -18.717 1.00 92.75 81 SER A C 1
ATOM 634 O O . SER A 1 81 ? 12.473 -12.602 -19.307 1.00 92.75 81 SER A O 1
ATOM 636 N N . TYR A 1 82 ? 10.583 -11.384 -19.255 1.00 93.56 82 TYR A N 1
ATOM 637 C CA . TYR A 1 82 ? 10.750 -10.861 -20.609 1.00 93.56 82 TYR A CA 1
ATOM 638 C C . TYR A 1 82 ? 11.954 -9.929 -20.742 1.00 93.56 82 TYR A C 1
ATOM 640 O O . TYR A 1 82 ? 12.294 -9.146 -19.848 1.00 93.56 82 TYR A O 1
ATOM 648 N N . ASP A 1 83 ? 12.551 -9.962 -21.931 1.00 93.00 83 ASP A N 1
ATOM 649 C CA . ASP A 1 83 ? 13.596 -9.030 -22.314 1.00 93.00 83 ASP A CA 1
ATOM 650 C C . ASP A 1 83 ? 13.051 -7.613 -22.491 1.00 93.00 83 ASP A C 1
ATOM 652 O O . ASP A 1 83 ? 11.903 -7.382 -22.880 1.00 93.00 83 ASP A O 1
ATOM 656 N N . PHE A 1 84 ? 13.922 -6.630 -22.260 1.00 90.12 84 PHE A N 1
ATOM 657 C CA . PHE A 1 84 ? 13.553 -5.216 -22.250 1.00 90.12 84 PHE A CA 1
ATOM 658 C C . PHE A 1 84 ? 12.845 -4.751 -23.535 1.00 90.12 84 PHE A C 1
ATOM 660 O O . PHE A 1 84 ? 11.945 -3.911 -23.486 1.00 90.12 84 PHE A O 1
ATOM 667 N N . THR A 1 85 ? 13.242 -5.270 -24.699 1.00 92.06 85 THR A N 1
ATOM 668 C CA . THR A 1 85 ? 12.680 -4.880 -26.003 1.00 92.06 85 THR A CA 1
ATOM 669 C C . THR A 1 85 ? 11.273 -5.417 -26.237 1.00 92.06 85 THR A C 1
ATOM 671 O O . THR A 1 85 ? 10.481 -4.761 -26.910 1.00 92.06 85 THR A O 1
ATOM 674 N N . GLU A 1 86 ? 10.954 -6.576 -25.666 1.00 92.62 86 GLU A N 1
ATOM 675 C CA . GLU A 1 86 ? 9.676 -7.275 -25.853 1.00 92.62 86 GLU A CA 1
ATOM 676 C C . GLU A 1 86 ? 8.710 -7.049 -24.682 1.00 92.62 86 GLU A C 1
ATOM 678 O O . GLU A 1 86 ? 7.520 -7.337 -24.778 1.00 92.62 86 GLU A O 1
ATOM 683 N N . PHE A 1 87 ? 9.208 -6.466 -23.591 1.00 92.25 87 PHE A N 1
ATOM 684 C CA . PHE A 1 87 ? 8.486 -6.276 -22.340 1.00 92.25 87 PHE A CA 1
ATOM 685 C C . PHE A 1 87 ? 7.110 -5.612 -22.508 1.00 92.25 87 PHE A C 1
ATOM 687 O O . PHE A 1 87 ? 6.095 -6.179 -22.112 1.00 92.25 87 PHE A O 1
ATOM 694 N N . LEU A 1 88 ? 7.048 -4.427 -23.130 1.00 93.62 88 LEU A N 1
ATOM 695 C CA . LEU A 1 88 ? 5.793 -3.674 -23.279 1.00 93.62 88 LEU A CA 1
ATOM 696 C C . LEU A 1 88 ? 4.713 -4.399 -24.099 1.00 93.62 88 LEU A C 1
ATOM 698 O O . LEU A 1 88 ? 3.590 -4.495 -23.603 1.00 93.62 88 LEU A O 1
ATOM 702 N N . PRO A 1 89 ? 4.980 -4.882 -25.330 1.00 93.94 89 PRO A N 1
ATOM 703 C CA . PRO A 1 89 ? 3.957 -5.601 -26.082 1.00 93.94 89 PRO A CA 1
ATOM 704 C C . PRO A 1 89 ? 3.518 -6.882 -25.365 1.00 93.94 89 PRO A C 1
ATOM 706 O O . PRO A 1 89 ? 2.325 -7.182 -25.353 1.00 93.94 89 PRO A O 1
ATOM 709 N N . ASN A 1 90 ? 4.442 -7.584 -24.701 1.00 93.88 90 ASN A N 1
ATOM 710 C CA . ASN A 1 90 ? 4.118 -8.848 -24.052 1.00 93.88 90 ASN A CA 1
ATOM 711 C C . ASN A 1 90 ? 3.260 -8.672 -22.789 1.00 93.88 90 ASN A C 1
ATOM 713 O O . ASN A 1 90 ? 2.340 -9.465 -22.595 1.00 93.88 90 ASN A O 1
ATOM 717 N N . ILE A 1 91 ? 3.478 -7.612 -21.993 1.00 95.50 91 ILE A N 1
ATOM 718 C CA . ILE A 1 91 ? 2.626 -7.258 -20.837 1.00 95.50 91 ILE A CA 1
ATOM 719 C C . ILE A 1 91 ? 1.154 -7.220 -21.237 1.00 95.50 91 ILE A C 1
ATOM 721 O O . ILE A 1 91 ? 0.332 -7.937 -20.678 1.00 95.50 91 ILE A O 1
ATOM 725 N N . TRP A 1 92 ? 0.830 -6.407 -22.242 1.00 96.06 92 TRP A N 1
ATOM 726 C CA . TRP A 1 92 ? -0.558 -6.119 -22.602 1.00 96.06 92 TRP A CA 1
ATOM 727 C C . TRP A 1 92 ? -1.211 -7.210 -23.457 1.00 96.06 92 TRP A C 1
ATOM 729 O O . TRP A 1 92 ? -2.430 -7.211 -23.616 1.00 96.06 92 TRP A O 1
ATOM 739 N N 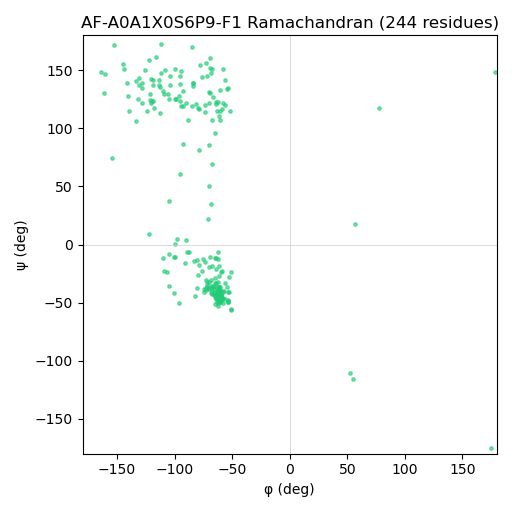. SER A 1 93 ? -0.420 -8.136 -24.002 1.00 94.38 93 SER A N 1
ATOM 740 C CA . SER A 1 93 ? -0.911 -9.273 -24.793 1.00 94.38 93 SER A CA 1
ATOM 741 C C . SER A 1 93 ? -1.280 -10.502 -23.956 1.00 94.38 93 SER A C 1
ATOM 743 O O . SER A 1 93 ? -1.802 -11.479 -24.493 1.00 94.38 93 SER A O 1
ATOM 745 N N . TYR A 1 94 ? -1.004 -10.484 -22.649 1.00 94.50 94 TYR A N 1
ATOM 746 C CA . TYR A 1 94 ? -1.214 -11.648 -21.798 1.00 94.50 94 TYR A CA 1
ATOM 747 C C . TYR A 1 94 ? -2.712 -11.933 -21.601 1.00 94.50 94 TYR A C 1
ATOM 749 O O . TYR A 1 94 ? -3.492 -11.053 -21.233 1.00 94.50 94 TYR A O 1
ATOM 757 N N . SER A 1 95 ? -3.119 -13.191 -21.798 1.00 93.69 95 SER A N 1
ATOM 758 C CA . SER A 1 95 ? -4.537 -13.604 -21.818 1.00 93.69 95 SER A CA 1
AT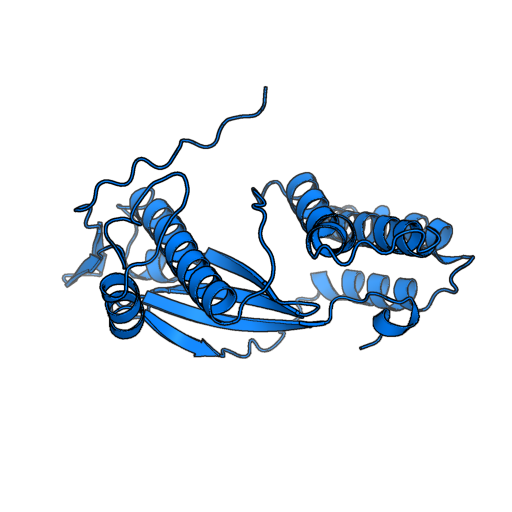OM 759 C C . SER A 1 95 ? -5.316 -13.290 -20.532 1.00 93.69 95 SER A C 1
ATOM 761 O O . SER A 1 95 ? -6.534 -13.134 -20.558 1.00 93.69 95 SER A O 1
ATOM 763 N N . ILE A 1 96 ? -4.627 -13.126 -19.400 1.00 92.81 96 ILE A N 1
ATOM 764 C CA . ILE A 1 96 ? -5.230 -12.777 -18.107 1.00 92.81 96 ILE A CA 1
ATOM 765 C C . ILE A 1 96 ? -5.979 -11.428 -18.134 1.00 92.81 96 ILE A C 1
ATOM 767 O O . ILE A 1 96 ? -6.918 -11.238 -17.361 1.00 92.81 96 ILE A O 1
ATOM 771 N N . HIS A 1 97 ? -5.649 -10.517 -19.061 1.00 92.50 97 HIS A N 1
ATOM 772 C CA . HIS A 1 97 ? -6.398 -9.269 -19.270 1.00 92.50 97 HIS A CA 1
ATOM 773 C C . HIS A 1 97 ? -7.847 -9.495 -19.746 1.00 92.50 97 HIS A C 1
ATOM 775 O O . HIS A 1 97 ? -8.711 -8.625 -19.568 1.00 92.50 97 HIS A O 1
ATOM 781 N N . GLU A 1 98 ? -8.131 -10.670 -20.312 1.00 92.88 98 GLU A N 1
ATOM 782 C CA . GLU A 1 98 ? -9.459 -11.100 -20.758 1.00 92.88 98 GLU A CA 1
ATOM 783 C C . GLU A 1 98 ? -10.247 -11.833 -19.660 1.00 92.88 98 GLU A C 1
ATOM 785 O O . GLU A 1 98 ? -11.365 -12.289 -19.905 1.00 92.88 98 GLU A O 1
ATOM 790 N N . SER A 1 99 ? -9.704 -11.927 -18.437 1.00 90.81 99 SER A N 1
ATOM 791 C CA . SER A 1 99 ? -10.386 -12.570 -17.312 1.00 90.81 99 SER A CA 1
ATOM 792 C C . SER A 1 99 ? -11.777 -11.971 -17.072 1.00 90.81 99 SER A C 1
ATOM 794 O O . SER A 1 99 ? -11.959 -10.750 -17.020 1.00 90.81 99 SER A O 1
ATOM 796 N N . GLY A 1 100 ? -12.766 -12.852 -16.894 1.00 89.31 100 GLY A N 1
ATOM 797 C CA . GLY A 1 100 ? -14.123 -12.473 -16.498 1.00 89.31 100 GLY A CA 1
ATOM 798 C C . GLY A 1 100 ? -14.236 -12.062 -15.025 1.00 89.31 100 GLY A C 1
ATOM 799 O O . GLY A 1 100 ? -15.239 -11.459 -14.643 1.00 89.31 100 GLY A O 1
ATOM 800 N N . ASP A 1 101 ? -13.227 -12.364 -14.201 1.00 91.00 101 ASP A N 1
ATOM 801 C CA . ASP A 1 101 ? -13.180 -11.927 -12.808 1.00 91.00 101 ASP A CA 1
ATOM 802 C C . ASP A 1 101 ? -12.679 -10.480 -12.703 1.00 91.00 101 ASP A C 1
ATOM 804 O O . ASP A 1 101 ? -11.560 -10.145 -13.102 1.00 91.00 101 ASP A O 1
ATOM 808 N N . ILE A 1 102 ? -13.522 -9.619 -12.129 1.00 89.50 102 ILE A N 1
ATOM 809 C CA . ILE A 1 102 ? -13.270 -8.178 -12.011 1.00 89.50 102 ILE A CA 1
ATOM 810 C C . ILE A 1 102 ? -12.033 -7.918 -11.149 1.00 89.50 102 ILE A C 1
ATOM 812 O O . ILE A 1 102 ? -11.226 -7.056 -11.495 1.00 89.50 102 ILE A O 1
ATOM 816 N N . THR A 1 103 ? -11.863 -8.674 -10.062 1.00 87.62 103 THR A N 1
ATOM 817 C CA . THR A 1 103 ? -10.742 -8.499 -9.131 1.00 87.62 103 THR A CA 1
ATOM 818 C C . THR A 1 103 ? -9.423 -8.816 -9.825 1.00 87.62 103 THR A C 1
ATOM 820 O O . THR A 1 103 ? -8.517 -7.985 -9.839 1.00 87.62 103 THR A O 1
ATOM 823 N N . THR A 1 104 ? -9.338 -9.979 -10.471 1.00 90.06 104 THR A N 1
ATOM 824 C CA . THR A 1 104 ? -8.185 -10.401 -11.270 1.00 90.06 104 THR A CA 1
ATOM 825 C C . THR A 1 104 ? -7.849 -9.347 -12.311 1.00 90.06 104 THR A C 1
ATOM 827 O O . THR A 1 104 ? -6.716 -8.881 -12.361 1.00 90.06 104 THR A O 1
ATOM 830 N N . LYS A 1 105 ? -8.843 -8.883 -13.075 1.00 90.56 105 LYS A N 1
ATOM 831 C CA . LYS A 1 105 ? -8.637 -7.866 -14.108 1.00 90.56 105 LYS A CA 1
ATOM 832 C C . LYS A 1 105 ? -8.099 -6.546 -13.548 1.00 90.56 105 LYS A C 1
ATOM 834 O O . LYS A 1 105 ? -7.166 -5.983 -14.116 1.00 90.56 105 LYS A O 1
ATOM 839 N N . GLN A 1 106 ? -8.645 -6.066 -12.430 1.00 90.38 106 GLN A N 1
ATOM 840 C CA . GLN A 1 106 ? -8.165 -4.854 -11.755 1.00 90.38 106 GLN A CA 1
ATOM 841 C C . GLN A 1 106 ? -6.711 -5.002 -11.288 1.00 90.38 106 GLN A C 1
ATOM 843 O O . GLN A 1 106 ? -5.901 -4.100 -11.500 1.00 90.38 106 GLN A O 1
ATOM 848 N N . PHE A 1 107 ? -6.358 -6.139 -10.682 1.00 90.25 107 PHE A N 1
ATOM 849 C CA . PHE A 1 107 ? -4.990 -6.399 -10.226 1.00 90.25 107 PHE A CA 1
ATOM 850 C C . PHE A 1 107 ? -4.006 -6.578 -11.386 1.00 90.25 107 PHE A C 1
ATOM 852 O O . PHE A 1 107 ? -2.909 -6.023 -11.341 1.00 90.25 107 PHE A O 1
ATOM 859 N N . THR A 1 108 ? -4.391 -7.284 -12.447 1.00 92.62 108 THR A N 1
ATOM 860 C CA . THR A 1 108 ? -3.576 -7.398 -13.660 1.00 92.62 108 THR A CA 1
ATOM 861 C C . THR A 1 108 ? -3.319 -6.025 -14.274 1.00 92.62 108 THR A C 1
ATOM 863 O O . THR A 1 108 ? -2.171 -5.697 -14.568 1.00 92.62 108 THR A O 1
ATOM 866 N N . ASN A 1 109 ? -4.357 -5.201 -14.440 1.00 93.00 109 ASN A N 1
ATOM 867 C CA . ASN A 1 109 ? -4.213 -3.856 -14.996 1.00 93.00 109 ASN A CA 1
ATOM 868 C C . ASN A 1 109 ? -3.296 -2.989 -14.132 1.00 93.00 109 ASN A C 1
ATOM 870 O O . ASN A 1 109 ? -2.416 -2.313 -14.655 1.00 93.00 109 ASN A O 1
ATOM 874 N N . LEU A 1 110 ? -3.463 -3.041 -12.808 1.00 92.69 110 LEU A N 1
ATOM 875 C CA . LEU A 1 110 ? -2.588 -2.357 -11.861 1.00 92.69 110 LEU A CA 1
ATOM 876 C C . LEU A 1 110 ? -1.111 -2.713 -12.082 1.00 92.69 110 LEU A C 1
ATOM 878 O O . LEU A 1 110 ? -0.267 -1.815 -12.150 1.00 92.69 110 LEU A O 1
ATOM 882 N N . ILE A 1 111 ? -0.807 -4.007 -12.198 1.00 92.12 111 ILE A N 1
ATOM 883 C CA . ILE A 1 111 ? 0.548 -4.496 -12.473 1.00 92.12 111 ILE A CA 1
ATOM 884 C C . ILE A 1 111 ? 1.019 -3.982 -13.838 1.00 92.12 111 ILE A C 1
ATOM 886 O O . ILE A 1 111 ? 2.084 -3.378 -13.921 1.00 92.12 111 ILE A O 1
ATOM 890 N N . ALA A 1 112 ? 0.214 -4.141 -14.891 1.00 94.88 112 ALA A N 1
ATOM 891 C CA . ALA A 1 112 ? 0.566 -3.727 -16.248 1.00 94.88 112 ALA A CA 1
ATOM 892 C C . ALA A 1 112 ? 0.859 -2.221 -16.358 1.00 94.88 112 ALA A C 1
ATOM 894 O O . ALA A 1 112 ? 1.864 -1.834 -16.956 1.00 94.88 112 ALA A O 1
ATOM 895 N N . TYR A 1 113 ? 0.038 -1.362 -15.742 1.00 94.88 113 TYR A N 1
ATOM 896 C CA . TYR A 1 113 ? 0.278 0.084 -15.706 1.00 94.88 113 TYR A CA 1
ATOM 897 C C . TYR A 1 113 ? 1.553 0.430 -14.939 1.00 94.88 113 TYR A C 1
ATOM 899 O O . TYR A 1 113 ? 2.362 1.223 -15.415 1.00 94.88 113 TYR A O 1
ATOM 907 N N . THR A 1 114 ? 1.754 -0.195 -13.778 1.00 91.12 114 THR A N 1
ATOM 908 C CA . THR A 1 114 ? 2.948 0.018 -12.952 1.00 91.12 114 THR A CA 1
ATOM 909 C C . THR A 1 114 ? 4.221 -0.360 -13.709 1.00 91.12 114 THR A C 1
ATOM 911 O O . THR A 1 114 ? 5.169 0.420 -13.757 1.00 91.12 114 THR A O 1
ATOM 914 N N . LEU A 1 115 ? 4.233 -1.533 -14.345 1.00 92.06 115 LEU A N 1
ATOM 915 C CA . LEU A 1 115 ? 5.379 -2.024 -15.107 1.00 92.06 115 LEU A CA 1
ATOM 916 C C . LEU A 1 115 ? 5.606 -1.227 -16.398 1.00 92.06 115 LEU A C 1
ATOM 918 O O . LEU A 1 115 ? 6.751 -1.024 -16.799 1.00 92.06 115 LEU A O 1
ATOM 922 N N . THR A 1 116 ? 4.540 -0.721 -17.022 1.00 94.12 116 THR A N 1
ATOM 923 C CA . THR A 1 116 ? 4.644 0.181 -18.179 1.00 94.12 116 THR A CA 1
ATOM 924 C C . THR A 1 116 ? 5.335 1.489 -17.797 1.00 94.12 116 THR A C 1
ATOM 926 O O . THR A 1 116 ? 6.244 1.920 -18.507 1.00 94.12 116 THR A O 1
ATOM 929 N N . ASP A 1 117 ? 4.960 2.097 -16.668 1.00 91.38 117 ASP A N 1
ATOM 930 C CA . ASP A 1 117 ? 5.620 3.312 -16.176 1.00 91.38 117 ASP A CA 1
ATOM 931 C C . ASP A 1 117 ? 7.074 3.038 -15.790 1.00 91.38 117 ASP A C 1
ATOM 933 O O . ASP A 1 117 ? 7.959 3.791 -16.188 1.00 91.38 117 ASP A O 1
ATOM 937 N N . TYR A 1 118 ? 7.343 1.924 -15.104 1.00 88.69 118 TYR A N 1
ATOM 938 C CA . TYR A 1 118 ? 8.705 1.496 -14.785 1.00 88.69 118 TYR A CA 1
ATOM 939 C C . TYR A 1 118 ? 9.583 1.358 -16.044 1.00 88.69 118 TYR A C 1
ATOM 941 O O . TYR A 1 118 ? 10.689 1.900 -16.094 1.00 88.69 118 TYR A O 1
ATOM 949 N N . HIS A 1 119 ? 9.075 0.711 -17.100 1.00 90.69 119 HIS A N 1
ATOM 950 C CA . HIS A 1 119 ? 9.780 0.589 -18.383 1.00 90.69 119 HIS A CA 1
ATOM 951 C C . HIS A 1 119 ? 10.041 1.946 -19.042 1.00 90.69 119 HIS A C 1
ATOM 953 O O . HIS A 1 119 ? 11.142 2.202 -19.536 1.00 90.69 119 HIS A O 1
ATOM 959 N N . CYS A 1 120 ? 9.044 2.835 -19.023 1.00 89.38 120 CYS A N 1
ATOM 960 C CA . CYS A 1 120 ? 9.169 4.184 -19.566 1.00 89.38 120 CYS A CA 1
ATOM 961 C C . CYS A 1 120 ? 10.207 5.015 -18.805 1.00 89.38 120 CYS A C 1
ATOM 963 O O . CYS A 1 120 ? 11.017 5.687 -19.443 1.00 89.38 120 CYS A O 1
ATOM 965 N N . ASN A 1 121 ? 10.214 4.945 -17.471 1.00 84.94 121 ASN A N 1
ATOM 966 C CA . ASN A 1 121 ? 11.174 5.656 -16.628 1.00 84.94 121 ASN A CA 1
ATOM 967 C C . ASN A 1 121 ? 12.606 5.195 -16.908 1.00 84.94 121 ASN A C 1
ATOM 969 O O . ASN A 1 121 ? 13.500 6.027 -17.017 1.00 84.94 121 ASN A O 1
ATOM 973 N N . TYR A 1 122 ? 12.819 3.896 -17.140 1.00 83.12 122 TYR A N 1
ATOM 974 C CA . TYR A 1 122 ? 14.141 3.381 -17.503 1.00 83.12 122 TYR A CA 1
ATOM 975 C C . TYR A 1 122 ? 14.653 3.916 -18.852 1.00 83.12 122 TYR A C 1
ATOM 977 O O . TYR A 1 122 ? 15.853 4.119 -19.030 1.00 83.12 122 TYR A O 1
ATOM 985 N N . LYS A 1 123 ? 13.765 4.167 -19.824 1.00 83.62 123 LYS A N 1
ATOM 986 C CA . LYS A 1 123 ? 14.163 4.755 -21.118 1.00 83.62 123 LYS A CA 1
ATOM 987 C C . LYS A 1 123 ? 14.578 6.216 -21.016 1.00 83.62 123 LYS A C 1
ATOM 989 O O . LYS A 1 123 ? 15.203 6.722 -21.952 1.00 83.62 123 LYS A O 1
ATOM 994 N N . GLN A 1 124 ? 14.195 6.913 -19.949 1.00 77.12 124 GLN A N 1
ATOM 995 C CA . GLN A 1 124 ? 14.581 8.303 -19.792 1.00 77.12 124 GLN A CA 1
ATOM 996 C C . GLN A 1 124 ? 16.085 8.362 -19.508 1.00 77.12 124 GLN A C 1
ATOM 998 O O . GLN A 1 124 ? 16.556 7.758 -18.544 1.00 77.12 124 GLN A O 1
ATOM 1003 N N . PRO A 1 125 ? 16.876 9.066 -20.334 1.00 68.56 125 PRO A N 1
ATOM 1004 C CA . PRO A 1 125 ? 18.275 9.273 -20.013 1.00 68.56 125 PRO A CA 1
ATOM 1005 C C . PRO A 1 125 ? 18.333 10.023 -18.680 1.00 68.56 125 PRO A C 1
ATOM 1007 O O . PRO A 1 125 ? 17.603 11.001 -18.505 1.00 68.56 125 PRO A O 1
ATOM 1010 N N . MET A 1 126 ? 19.180 9.575 -17.744 1.00 61.53 126 MET A N 1
ATOM 1011 C CA . MET A 1 126 ? 19.413 10.260 -16.466 1.00 61.53 126 MET A CA 1
ATOM 1012 C C . MET A 1 126 ? 20.120 11.602 -16.707 1.00 61.53 126 MET A C 1
ATOM 1014 O O . MET A 1 126 ? 21.295 11.792 -16.409 1.00 61.53 126 MET A O 1
ATOM 1018 N N . ILE A 1 127 ? 19.401 12.551 -17.298 1.00 59.03 127 ILE A N 1
ATOM 1019 C CA . ILE A 1 127 ? 19.838 13.920 -17.534 1.00 59.03 127 ILE A CA 1
ATOM 1020 C C . ILE A 1 127 ? 19.315 14.755 -16.372 1.00 59.03 127 ILE A C 1
ATOM 1022 O O . ILE A 1 127 ? 18.514 15.662 -16.563 1.00 59.03 127 ILE A O 1
ATOM 1026 N N . SER A 1 128 ? 19.720 14.460 -15.138 1.00 54.75 128 SER A N 1
ATOM 1027 C CA . SER A 1 128 ? 19.702 15.511 -14.122 1.00 54.75 128 SER A CA 1
ATOM 1028 C C . SER A 1 128 ? 20.596 15.180 -12.934 1.00 54.75 128 SER A C 1
ATOM 1030 O O . SER A 1 128 ? 20.472 14.139 -12.302 1.00 54.75 128 SER A O 1
ATOM 1032 N N . ASN A 1 129 ? 21.431 16.151 -12.569 1.00 54.53 129 ASN A N 1
ATOM 1033 C CA . ASN A 1 129 ? 22.128 16.232 -11.284 1.00 54.53 129 ASN A CA 1
ATOM 1034 C C . ASN A 1 129 ? 21.165 16.568 -10.120 1.00 54.53 129 ASN A C 1
ATOM 1036 O O . ASN A 1 129 ? 21.586 17.122 -9.104 1.00 54.53 129 ASN A O 1
ATOM 1040 N N . ASN A 1 130 ? 19.861 16.311 -10.267 1.00 54.16 130 ASN A N 1
ATOM 1041 C CA . ASN A 1 130 ? 18.868 16.661 -9.261 1.00 54.16 130 ASN A CA 1
ATOM 1042 C C . ASN A 1 130 ? 18.657 15.480 -8.319 1.00 54.16 130 ASN A C 1
ATOM 1044 O O . ASN A 1 130 ? 17.721 14.700 -8.470 1.00 54.16 130 ASN A O 1
ATOM 1048 N N . ASN A 1 131 ? 19.497 15.419 -7.286 1.00 58.66 131 ASN A N 1
ATOM 1049 C CA . ASN A 1 131 ? 19.400 14.500 -6.144 1.00 58.66 131 ASN A CA 1
ATOM 1050 C C . ASN A 1 131 ? 18.189 14.808 -5.233 1.00 58.66 131 ASN A C 1
ATOM 1052 O O . ASN A 1 131 ? 18.273 14.727 -4.008 1.00 58.66 131 ASN A O 1
ATOM 1056 N N . HIS A 1 132 ? 17.069 15.249 -5.801 1.00 67.19 132 HIS A N 1
ATOM 1057 C CA . HIS A 1 132 ? 15.862 15.517 -5.041 1.00 67.19 132 HIS A CA 1
ATOM 1058 C C . HIS A 1 132 ? 15.077 14.217 -4.890 1.00 67.19 132 HIS A C 1
ATOM 1060 O O . HIS A 1 132 ? 14.603 13.662 -5.877 1.00 67.19 132 HIS A O 1
ATOM 1066 N N . GLU A 1 133 ? 14.864 13.782 -3.645 1.00 63.88 133 GLU A N 1
ATOM 1067 C CA . GLU A 1 133 ? 14.095 12.569 -3.310 1.00 63.88 133 GLU A CA 1
ATOM 1068 C C . GLU A 1 133 ? 12.708 12.521 -3.982 1.00 63.88 133 GLU A C 1
ATOM 1070 O O . GLU A 1 133 ? 12.140 11.462 -4.215 1.00 63.88 133 GLU A O 1
ATOM 1075 N N . ARG A 1 134 ? 12.164 13.686 -4.345 1.00 69.75 134 ARG A N 1
ATOM 1076 C CA . ARG A 1 134 ? 10.849 13.857 -4.964 1.00 69.75 134 ARG A CA 1
ATOM 1077 C C . ARG A 1 134 ? 10.784 13.263 -6.355 1.00 69.75 134 ARG A C 1
ATOM 1079 O O . ARG A 1 134 ? 9.733 12.758 -6.724 1.00 69.75 134 ARG A O 1
ATOM 1086 N N . THR A 1 135 ? 11.877 13.346 -7.109 1.00 73.81 135 THR A N 1
ATOM 1087 C CA . THR A 1 135 ? 11.975 12.725 -8.429 1.00 73.81 135 THR A CA 1
ATOM 1088 C C . THR A 1 135 ? 11.755 11.224 -8.277 1.00 73.81 135 THR A C 1
ATOM 1090 O O . THR A 1 135 ? 10.856 10.674 -8.901 1.00 73.81 135 THR A O 1
ATOM 1093 N N . PHE A 1 136 ? 12.428 10.606 -7.302 1.00 73.88 136 PHE A N 1
ATOM 1094 C CA . PHE A 1 136 ? 12.241 9.195 -6.979 1.00 73.88 136 PHE A CA 1
ATOM 1095 C C . PHE A 1 136 ? 10.793 8.864 -6.569 1.00 73.88 136 PHE A C 1
ATOM 1097 O O . PHE A 1 136 ? 10.195 7.922 -7.087 1.00 73.88 136 PHE A O 1
ATOM 1104 N N . PHE A 1 137 ? 10.175 9.666 -5.698 1.00 76.06 137 PHE A N 1
ATOM 1105 C CA . PHE A 1 137 ? 8.770 9.455 -5.336 1.00 76.06 137 PHE A CA 1
ATOM 1106 C C . PHE A 1 137 ? 7.825 9.560 -6.535 1.00 76.06 137 PHE A C 1
ATOM 1108 O O . PHE A 1 137 ? 6.960 8.705 -6.709 1.00 76.06 137 PHE A O 1
ATOM 1115 N N . VAL A 1 138 ? 7.958 10.610 -7.342 1.00 79.38 138 VAL A N 1
ATOM 1116 C CA . VAL A 1 138 ? 7.060 10.885 -8.470 1.00 79.38 138 VAL A CA 1
ATOM 1117 C C . VAL A 1 138 ? 7.220 9.853 -9.580 1.00 79.38 138 VAL A C 1
ATOM 1119 O O . VAL A 1 138 ? 6.223 9.497 -10.202 1.00 79.38 138 VAL A O 1
ATOM 1122 N N . GLU A 1 139 ? 8.434 9.366 -9.807 1.00 81.00 139 GLU A N 1
ATOM 1123 C CA . GLU A 1 139 ? 8.723 8.407 -10.871 1.00 81.00 139 GLU A CA 1
ATOM 1124 C C . GLU A 1 139 ? 8.385 6.975 -10.459 1.00 81.00 139 GLU A C 1
ATOM 1126 O O . GLU A 1 139 ? 7.743 6.267 -11.226 1.00 81.00 139 GLU A O 1
ATOM 1131 N N . TYR A 1 140 ? 8.751 6.544 -9.250 1.00 79.12 140 TYR A N 1
ATOM 1132 C CA . TYR A 1 140 ? 8.666 5.124 -8.886 1.00 79.12 140 TYR A CA 1
ATOM 1133 C C . TYR A 1 140 ? 7.498 4.813 -7.949 1.00 79.12 140 TYR A C 1
ATOM 1135 O O . TYR A 1 140 ? 6.864 3.771 -8.076 1.00 79.12 140 TYR A O 1
ATOM 1143 N N . ILE A 1 141 ? 7.159 5.715 -7.024 1.00 81.31 141 ILE A N 1
ATOM 1144 C CA . ILE A 1 141 ? 6.209 5.422 -5.938 1.00 81.31 141 ILE A CA 1
ATOM 1145 C C . ILE A 1 141 ? 4.786 5.877 -6.268 1.00 81.31 141 ILE A C 1
ATOM 1147 O O . ILE A 1 141 ? 3.819 5.124 -6.132 1.00 81.31 141 ILE A O 1
ATOM 1151 N N . VAL A 1 142 ? 4.637 7.130 -6.694 1.00 83.31 142 VAL A N 1
ATOM 1152 C CA . VAL A 1 142 ? 3.338 7.753 -6.971 1.00 83.31 142 VAL A CA 1
ATOM 1153 C C . VAL A 1 142 ? 2.557 7.010 -8.054 1.00 83.31 142 VAL A C 1
ATOM 1155 O O . VAL A 1 142 ? 1.348 6.858 -7.864 1.00 83.31 142 VAL A O 1
ATOM 1158 N N . PRO A 1 143 ? 3.166 6.510 -9.147 1.00 86.81 143 PRO A N 1
ATOM 1159 C CA . PRO A 1 143 ? 2.421 5.785 -10.165 1.00 86.81 143 PRO A CA 1
ATOM 1160 C C . PRO A 1 143 ? 1.731 4.535 -9.628 1.00 86.81 143 PRO A C 1
ATOM 1162 O O . PRO A 1 143 ? 0.534 4.373 -9.858 1.00 86.81 143 PRO A O 1
ATOM 1165 N N . MET A 1 144 ? 2.421 3.727 -8.814 1.00 84.75 144 MET A N 1
ATOM 1166 C CA . MET A 1 144 ? 1.838 2.535 -8.181 1.00 84.75 144 MET A CA 1
ATOM 1167 C C . MET A 1 144 ? 0.554 2.878 -7.419 1.00 84.75 144 MET A C 1
ATOM 1169 O O . MET A 1 144 ? -0.500 2.276 -7.629 1.00 84.75 144 MET A O 1
ATOM 1173 N N . PHE A 1 145 ? 0.611 3.911 -6.574 1.00 83.12 145 PHE A N 1
ATOM 1174 C CA . PHE A 1 145 ? -0.544 4.342 -5.786 1.00 83.12 145 PHE A CA 1
ATOM 1175 C C . PHE A 1 145 ? -1.624 5.025 -6.612 1.00 83.12 145 PHE A C 1
ATOM 1177 O O . PHE A 1 145 ? -2.810 4.851 -6.333 1.00 83.12 145 PHE A O 1
ATOM 1184 N N . LYS A 1 146 ? -1.240 5.776 -7.644 1.00 83.38 146 LYS A N 1
ATOM 1185 C CA . LYS A 1 146 ? -2.165 6.379 -8.603 1.00 83.38 146 LYS A CA 1
ATOM 1186 C C . LYS A 1 146 ? -2.972 5.293 -9.312 1.00 83.38 146 LYS A C 1
ATOM 1188 O O . LYS A 1 146 ? -4.195 5.407 -9.357 1.00 83.38 146 LYS A O 1
ATOM 1193 N N . TYR A 1 147 ? -2.323 4.254 -9.832 1.00 87.56 147 TYR A N 1
ATOM 1194 C CA . TYR A 1 147 ? -3.002 3.154 -10.517 1.00 87.56 147 TYR A CA 1
ATOM 1195 C C . TYR A 1 147 ? -3.844 2.335 -9.550 1.00 87.56 147 TYR A C 1
ATOM 1197 O O . TYR A 1 147 ? -5.011 2.086 -9.840 1.00 87.56 147 TYR A O 1
ATOM 1205 N N . PHE A 1 148 ? -3.336 2.041 -8.351 1.00 84.62 148 PHE A N 1
ATOM 1206 C CA . PHE A 1 148 ? -4.121 1.344 -7.332 1.00 84.62 148 PHE A CA 1
ATOM 1207 C C . PHE A 1 148 ? -5.391 2.123 -6.978 1.00 84.62 148 PHE A C 1
ATOM 1209 O O . PHE A 1 148 ? -6.486 1.561 -6.964 1.00 84.62 148 PHE A O 1
ATOM 1216 N N . ALA A 1 149 ? -5.275 3.435 -6.757 1.00 82.19 149 ALA A N 1
ATOM 1217 C CA . ALA A 1 149 ? -6.417 4.297 -6.481 1.00 82.19 149 ALA A CA 1
ATOM 1218 C C . ALA A 1 149 ? -7.417 4.330 -7.644 1.00 82.19 149 ALA A C 1
ATOM 1220 O O . ALA A 1 149 ? -8.621 4.348 -7.403 1.00 82.19 149 ALA A O 1
ATOM 1221 N N . LYS A 1 150 ? -6.946 4.338 -8.896 1.00 83.31 150 LYS A N 1
ATOM 1222 C CA . LYS A 1 150 ? -7.813 4.400 -10.081 1.00 83.31 150 LYS A CA 1
ATOM 1223 C C . LYS A 1 150 ? -8.524 3.088 -10.383 1.00 83.31 150 LYS A C 1
ATOM 1225 O O . LYS A 1 150 ? -9.710 3.130 -10.693 1.00 83.31 150 LYS A O 1
ATOM 1230 N N . GLU A 1 151 ? -7.839 1.961 -10.241 1.00 84.69 151 GLU A N 1
ATOM 1231 C CA . GLU A 1 151 ? -8.427 0.647 -10.500 1.00 84.69 151 GLU A CA 1
ATOM 1232 C C . GLU A 1 151 ? -9.384 0.225 -9.380 1.00 84.69 151 GLU A C 1
ATOM 1234 O O . GLU A 1 151 ? -10.441 -0.342 -9.651 1.00 84.69 151 GLU A O 1
ATOM 1239 N N . THR A 1 152 ? -9.054 0.531 -8.119 1.00 79.69 152 THR A N 1
ATOM 1240 C CA . THR A 1 152 ? -9.787 -0.011 -6.959 1.00 79.69 152 THR A CA 1
ATOM 1241 C C . THR A 1 152 ? -10.685 1.003 -6.250 1.00 79.69 152 THR A C 1
ATOM 1243 O O . THR A 1 152 ? -11.633 0.616 -5.571 1.00 79.69 152 THR A O 1
ATOM 1246 N N . ASN A 1 153 ? -10.405 2.306 -6.370 1.00 73.94 153 ASN A N 1
ATOM 1247 C CA . ASN A 1 153 ? -10.994 3.375 -5.548 1.00 73.94 153 ASN A CA 1
ATOM 1248 C C . ASN A 1 153 ? -10.797 3.195 -4.026 1.00 73.94 153 ASN A C 1
ATOM 1250 O O . ASN A 1 153 ? -11.484 3.842 -3.234 1.00 73.94 153 ASN A O 1
ATOM 1254 N N . LEU A 1 154 ? -9.852 2.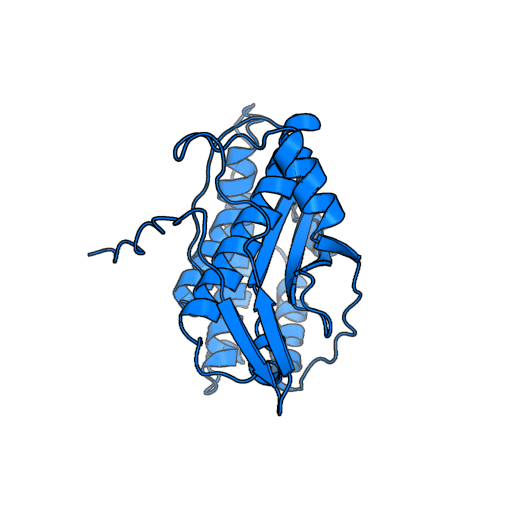346 -3.602 1.00 72.44 154 LEU A N 1
ATOM 1255 C CA . LEU A 1 154 ? -9.599 2.045 -2.187 1.00 72.44 154 LEU A CA 1
ATOM 1256 C C . LEU A 1 154 ? -8.581 2.985 -1.529 1.00 72.44 154 LEU A C 1
ATOM 1258 O O . LEU A 1 154 ? -8.376 2.907 -0.319 1.00 72.44 154 LEU A O 1
ATOM 1262 N N . LEU A 1 155 ? -7.942 3.870 -2.300 1.00 71.94 155 LEU A N 1
ATOM 1263 C CA . LEU A 1 155 ? -6.853 4.720 -1.826 1.00 71.94 155 LEU A CA 1
ATOM 1264 C C . LEU A 1 155 ? -7.054 6.191 -2.205 1.00 71.94 155 LEU A C 1
ATOM 1266 O O . LEU A 1 155 ? -7.399 6.520 -3.338 1.00 71.94 155 LEU A O 1
ATOM 1270 N N . GLY A 1 156 ? -6.772 7.078 -1.250 1.00 53.16 156 GLY A N 1
ATOM 1271 C CA . GLY A 1 156 ? -6.522 8.500 -1.476 1.00 53.16 156 GLY A CA 1
ATOM 1272 C C . GLY A 1 156 ? -5.106 8.843 -1.013 1.00 53.16 156 GLY A C 1
ATOM 1273 O O . GLY A 1 156 ? -4.675 8.362 0.030 1.00 53.16 156 GLY A O 1
ATOM 1274 N N . PHE A 1 157 ? -4.377 9.649 -1.785 1.00 52.78 157 PHE A N 1
ATOM 1275 C CA . PHE A 1 157 ? -2.972 9.980 -1.530 1.00 52.78 157 PHE A CA 1
ATOM 1276 C C . PHE A 1 157 ? -2.729 11.495 -1.599 1.00 52.78 157 PHE A C 1
ATOM 1278 O O . PHE A 1 157 ? -3.309 12.186 -2.438 1.00 52.78 157 PHE A O 1
ATOM 1285 N N . SER A 1 158 ? -1.840 11.996 -0.735 1.00 43.84 158 SER A N 1
ATOM 1286 C CA . SER A 1 158 ? -1.310 13.365 -0.755 1.00 43.84 158 SER A CA 1
ATOM 1287 C C . SER A 1 158 ? 0.186 13.356 -0.416 1.00 43.84 158 SER A C 1
ATOM 1289 O O . SER A 1 158 ? 0.556 12.811 0.621 1.00 43.84 158 SER A O 1
ATOM 1291 N N . CYS A 1 159 ? 1.031 13.976 -1.251 1.00 46.44 159 CYS A N 1
ATOM 1292 C CA . CYS A 1 159 ? 2.485 14.071 -1.046 1.00 46.44 159 CYS A CA 1
ATOM 1293 C C . CYS A 1 159 ? 2.906 15.462 -0.555 1.00 46.44 159 CYS A C 1
ATOM 1295 O O . CYS A 1 159 ? 2.453 16.463 -1.113 1.00 46.44 159 CYS A O 1
ATOM 1297 N N . GLY A 1 160 ? 3.816 15.519 0.422 1.00 43.34 160 GLY A N 1
ATOM 1298 C CA . GLY A 1 160 ? 4.536 16.725 0.855 1.00 43.34 160 GLY A CA 1
ATOM 1299 C C . GLY A 1 160 ? 6.032 16.660 0.515 1.00 43.34 160 GLY A C 1
ATOM 1300 O O . GLY A 1 160 ? 6.510 15.637 0.039 1.00 43.34 160 GLY A O 1
ATOM 1301 N N . ILE A 1 161 ? 6.754 17.766 0.721 1.00 43.19 161 ILE A N 1
ATOM 1302 C CA . ILE A 1 161 ? 8.125 18.020 0.243 1.00 43.19 161 ILE A CA 1
ATOM 1303 C C . ILE A 1 161 ? 9.070 18.253 1.434 1.00 43.19 161 ILE A C 1
ATOM 1305 O O . ILE A 1 161 ? 8.810 19.233 2.124 1.00 43.19 161 ILE A O 1
ATOM 1309 N N . THR A 1 162 ? 10.173 17.492 1.592 1.00 50.06 162 THR A N 1
ATOM 1310 C CA . THR A 1 162 ? 11.432 17.917 2.276 1.00 50.06 162 THR A CA 1
ATOM 1311 C C . THR A 1 162 ? 12.518 16.828 2.337 1.00 50.06 162 THR A C 1
ATOM 1313 O O . THR A 1 162 ? 12.182 15.660 2.488 1.00 50.06 162 THR A O 1
ATOM 1316 N N . GLN A 1 163 ? 13.794 17.268 2.298 1.00 52.56 163 GLN A N 1
ATOM 1317 C CA . GLN A 1 163 ? 15.025 16.454 2.321 1.00 52.56 163 GLN A CA 1
ATOM 1318 C C . GLN A 1 163 ? 15.142 15.518 3.533 1.00 52.56 163 GLN A C 1
ATOM 1320 O O . GLN A 1 163 ? 14.870 15.923 4.666 1.00 52.56 163 GLN A O 1
ATOM 1325 N N . GLU A 1 164 ? 15.671 14.316 3.293 1.00 56.31 164 GLU A N 1
ATOM 1326 C CA . GLU A 1 164 ? 15.944 13.310 4.319 1.00 56.31 164 GLU A CA 1
ATOM 1327 C C . GLU A 1 164 ? 16.894 13.803 5.430 1.00 56.31 164 GLU A C 1
ATOM 1329 O O . GLU A 1 164 ? 18.056 14.156 5.223 1.00 56.31 164 GLU A O 1
ATOM 1334 N N . ASN A 1 165 ? 16.387 13.750 6.659 1.00 67.38 165 ASN A N 1
ATOM 1335 C CA . ASN A 1 165 ? 17.123 13.911 7.907 1.00 67.38 165 ASN A CA 1
ATOM 1336 C C . ASN A 1 165 ? 16.660 12.779 8.841 1.00 67.38 165 ASN A C 1
ATOM 1338 O O . ASN A 1 165 ? 15.477 12.443 8.859 1.00 67.38 165 ASN A O 1
ATOM 1342 N N . VAL A 1 166 ? 17.552 12.159 9.616 1.00 68.38 166 VAL A N 1
ATOM 1343 C CA . VAL A 1 166 ? 17.183 11.043 10.514 1.00 68.38 166 VAL A CA 1
ATOM 1344 C C . VAL A 1 166 ? 16.086 11.460 11.502 1.00 68.38 166 VAL A C 1
ATOM 1346 O O . VAL A 1 166 ? 15.121 10.723 11.701 1.00 68.38 166 VAL A O 1
ATOM 1349 N N . ASN A 1 167 ? 16.170 12.682 12.039 1.00 73.25 167 ASN A N 1
ATOM 1350 C CA . ASN A 1 167 ? 15.127 13.236 12.906 1.00 73.25 167 ASN A CA 1
ATOM 1351 C C . ASN A 1 167 ? 13.808 13.417 12.144 1.00 73.25 167 ASN A C 1
ATOM 1353 O O . ASN A 1 167 ? 12.740 13.148 12.682 1.00 73.25 167 ASN A O 1
ATOM 1357 N N . HIS A 1 168 ? 13.889 13.804 10.871 1.00 72.81 168 HIS A N 1
ATOM 1358 C CA . HIS A 1 168 ? 12.726 13.945 10.000 1.00 72.81 168 HIS A CA 1
ATOM 1359 C C . HIS A 1 168 ? 12.076 12.594 9.686 1.00 72.81 168 HIS A C 1
ATOM 1361 O O . HIS A 1 168 ? 10.859 12.481 9.715 1.00 72.81 168 HIS A O 1
ATOM 1367 N N . THR A 1 169 ? 12.871 11.547 9.457 1.00 72.50 169 THR A N 1
ATOM 1368 C CA . THR A 1 169 ? 12.367 10.189 9.200 1.00 72.50 169 THR A CA 1
ATOM 1369 C C . THR A 1 169 ? 11.622 9.646 10.414 1.00 72.50 169 THR A C 1
ATOM 1371 O O . THR A 1 169 ? 10.528 9.100 10.279 1.00 72.50 169 THR A O 1
ATOM 1374 N N . PHE A 1 170 ? 12.183 9.848 11.609 1.00 77.38 170 PHE A N 1
ATOM 1375 C CA . PHE A 1 170 ? 11.526 9.486 12.860 1.00 77.38 170 PHE A CA 1
ATOM 1376 C C . PHE A 1 170 ? 10.216 10.262 13.060 1.00 77.38 170 PHE A C 1
ATOM 1378 O O . PHE A 1 170 ? 9.181 9.662 13.355 1.00 77.38 170 PHE A O 1
ATOM 1385 N N . GLU A 1 171 ? 10.230 11.581 12.842 1.00 78.88 171 GLU A N 1
ATOM 1386 C CA . GLU A 1 171 ? 9.015 12.400 12.875 1.00 78.88 171 GLU A CA 1
ATOM 1387 C C . GLU A 1 171 ? 7.970 11.922 11.859 1.00 78.88 171 GLU A C 1
ATOM 1389 O O . GLU A 1 171 ? 6.789 11.862 12.187 1.00 78.88 171 GLU A O 1
ATOM 1394 N N . ASP A 1 172 ? 8.373 11.543 10.649 1.00 77.81 172 ASP A N 1
ATOM 1395 C CA . ASP A 1 172 ? 7.462 11.059 9.613 1.00 77.81 172 ASP A CA 1
ATOM 1396 C C . ASP A 1 172 ? 6.862 9.692 9.946 1.00 77.81 172 ASP A C 1
ATOM 1398 O O . ASP A 1 172 ? 5.666 9.488 9.730 1.00 77.81 172 ASP A O 1
ATOM 1402 N N . THR A 1 173 ? 7.633 8.781 10.551 1.00 81.06 173 THR A N 1
ATOM 1403 C CA . THR A 1 173 ? 7.093 7.520 11.081 1.00 81.06 173 THR A CA 1
ATOM 1404 C C . THR A 1 173 ? 6.048 7.795 12.160 1.00 81.06 173 THR A C 1
ATOM 1406 O O . THR A 1 173 ? 4.962 7.211 12.140 1.00 81.06 173 THR A O 1
ATOM 1409 N N . LEU A 1 174 ? 6.320 8.721 13.083 1.00 82.88 174 LEU A N 1
ATOM 1410 C CA . LEU A 1 174 ? 5.349 9.090 14.110 1.00 82.88 174 LEU A CA 1
ATOM 1411 C C . LEU A 1 174 ? 4.108 9.785 13.509 1.00 82.88 174 LEU A C 1
ATOM 1413 O O . LEU A 1 174 ? 2.991 9.518 13.958 1.00 82.88 174 LEU A O 1
ATOM 1417 N N . LYS A 1 175 ? 4.263 10.610 12.460 1.00 82.75 175 LYS A N 1
ATOM 1418 C CA . LYS A 1 175 ? 3.132 11.213 11.722 1.00 82.75 175 LYS A CA 1
ATOM 1419 C C . LYS A 1 175 ? 2.292 10.131 11.057 1.00 82.75 175 LYS A C 1
ATOM 1421 O O . LYS A 1 175 ? 1.068 10.188 11.137 1.00 82.75 175 LYS A O 1
ATOM 1426 N N . LEU A 1 176 ? 2.923 9.121 10.460 1.00 84.12 176 LEU A N 1
ATOM 1427 C CA . LEU A 1 176 ? 2.226 7.992 9.852 1.00 84.12 176 LEU A CA 1
ATOM 1428 C C . LEU A 1 176 ? 1.420 7.202 10.890 1.00 84.12 176 LEU A C 1
ATOM 1430 O O . LEU A 1 176 ? 0.248 6.910 10.653 1.00 84.12 176 LEU A O 1
ATOM 1434 N N . ILE A 1 177 ? 2.012 6.893 12.049 1.00 84.19 177 ILE A N 1
ATOM 1435 C CA . ILE A 1 177 ? 1.319 6.220 13.160 1.00 84.19 177 ILE A CA 1
ATOM 1436 C C . ILE A 1 177 ? 0.104 7.039 13.600 1.00 84.19 177 ILE A C 1
ATOM 1438 O O . ILE A 1 177 ? -0.992 6.494 13.761 1.00 84.19 177 ILE A O 1
ATOM 1442 N N . TYR A 1 178 ? 0.288 8.348 13.761 1.00 85.06 178 TYR A N 1
ATOM 1443 C CA . TYR A 1 178 ? -0.771 9.265 14.152 1.00 85.06 178 TYR A CA 1
ATOM 1444 C C . TYR A 1 178 ? -1.907 9.335 13.119 1.00 85.06 178 TYR A C 1
ATOM 1446 O O . TYR A 1 178 ? -3.076 9.213 13.485 1.00 85.06 178 TYR A O 1
ATOM 1454 N N . GLU A 1 179 ? -1.594 9.462 11.828 1.00 85.31 179 GLU A N 1
ATOM 1455 C CA . GLU A 1 179 ? -2.602 9.484 10.762 1.00 85.31 179 GLU A CA 1
ATOM 1456 C C . GLU A 1 179 ? -3.336 8.141 10.646 1.00 85.31 179 GLU A C 1
ATOM 1458 O O . GLU A 1 179 ? -4.565 8.115 10.546 1.00 85.31 179 GLU A O 1
ATOM 1463 N N . CYS A 1 180 ? -2.624 7.015 10.767 1.00 86.75 180 CYS A N 1
ATOM 1464 C CA . CYS A 1 180 ? -3.244 5.691 10.794 1.00 86.75 180 CYS A CA 1
ATOM 1465 C C . CYS A 1 180 ? -4.181 5.523 12.000 1.00 86.75 180 CYS A C 1
ATOM 1467 O O . CYS A 1 180 ? -5.267 4.953 11.866 1.00 86.75 180 CYS A O 1
ATOM 1469 N N . ASN A 1 181 ? -3.790 6.035 13.174 1.00 89.50 181 ASN A N 1
ATOM 1470 C CA . ASN A 1 181 ? -4.643 6.049 14.361 1.00 89.50 181 ASN A CA 1
ATOM 1471 C C . ASN A 1 181 ? -5.898 6.893 14.136 1.00 89.50 181 ASN A C 1
ATOM 1473 O O . ASN A 1 181 ? -7.001 6.412 14.384 1.00 89.50 181 ASN A O 1
ATOM 1477 N N . GLY A 1 182 ? -5.742 8.117 13.628 1.00 86.31 182 GLY A N 1
ATOM 1478 C CA . GLY A 1 182 ? -6.853 9.022 13.347 1.00 86.31 182 GLY A CA 1
ATOM 1479 C C . GLY A 1 182 ? -7.842 8.436 12.338 1.00 86.31 182 GLY A C 1
ATOM 1480 O O . GLY A 1 182 ? -9.054 8.488 12.559 1.00 86.31 182 GLY A O 1
ATOM 1481 N N . ALA A 1 183 ? -7.341 7.814 11.270 1.00 86.00 183 ALA A N 1
ATOM 1482 C CA . ALA A 1 183 ? -8.162 7.134 10.274 1.00 86.00 183 ALA A CA 1
ATOM 1483 C C . ALA A 1 183 ? -8.916 5.933 10.868 1.00 86.00 183 ALA A C 1
ATOM 1485 O O . ALA A 1 183 ? -10.130 5.817 10.673 1.00 86.00 183 ALA A O 1
ATOM 1486 N N . LEU A 1 184 ? -8.242 5.068 11.639 1.00 88.69 184 LEU A N 1
ATOM 1487 C CA . LEU A 1 184 ? -8.897 3.917 12.269 1.00 88.69 184 LEU A CA 1
ATOM 1488 C C . LEU A 1 184 ? -9.944 4.381 13.285 1.00 88.69 184 LEU A C 1
ATOM 1490 O O . LEU A 1 184 ? -11.067 3.884 13.293 1.00 88.69 184 LEU A O 1
ATOM 1494 N N . PHE A 1 185 ? -9.613 5.385 14.092 1.00 88.38 185 PHE A N 1
ATOM 1495 C CA . PHE A 1 185 ? -10.531 5.988 15.048 1.00 88.38 185 PHE A CA 1
ATOM 1496 C C . PHE A 1 185 ? -11.773 6.575 14.359 1.00 88.38 185 PHE A C 1
ATOM 1498 O O . PHE A 1 185 ? -12.898 6.351 14.804 1.00 88.38 185 PHE A O 1
ATOM 1505 N N . TYR A 1 186 ? -11.602 7.266 13.228 1.00 86.25 186 TYR A N 1
ATOM 1506 C CA . TYR A 1 186 ? -12.713 7.773 12.421 1.00 86.25 186 TYR A CA 1
ATOM 1507 C C . TYR A 1 186 ? -13.613 6.651 11.883 1.00 86.25 186 TYR A C 1
ATOM 1509 O O . TYR A 1 186 ? -14.841 6.750 11.971 1.00 86.25 186 TYR A O 1
ATOM 1517 N N . ILE A 1 187 ? -13.021 5.566 11.369 1.00 86.12 187 ILE A N 1
ATOM 1518 C CA . ILE A 1 187 ? -13.764 4.374 10.933 1.00 86.12 187 ILE A CA 1
ATOM 1519 C C . ILE A 1 187 ? -14.575 3.818 12.108 1.00 86.12 187 ILE A C 1
ATOM 1521 O O . ILE A 1 187 ? -15.785 3.637 11.987 1.00 86.12 187 ILE A O 1
ATOM 1525 N N . LEU A 1 188 ? -13.950 3.624 13.268 1.00 88.00 188 LEU A N 1
ATOM 1526 C CA . LEU A 1 188 ? -14.621 3.108 14.461 1.00 88.00 188 LEU A CA 1
ATOM 1527 C C . LEU A 1 188 ? -15.764 4.020 14.938 1.00 88.00 188 LEU A C 1
ATOM 1529 O O . LEU A 1 188 ? -16.817 3.512 15.317 1.00 88.00 188 LEU A O 1
ATOM 1533 N N . ARG A 1 189 ? -15.627 5.354 14.843 1.00 86.12 189 ARG A N 1
ATOM 1534 C CA . ARG A 1 189 ? -16.729 6.296 15.139 1.00 86.12 189 ARG A CA 1
ATOM 1535 C C . ARG A 1 189 ? -17.918 6.105 14.204 1.00 86.12 189 ARG A C 1
ATOM 1537 O O . ARG A 1 189 ? -19.057 6.163 14.662 1.00 86.12 189 ARG A O 1
ATOM 1544 N N . LYS A 1 190 ? -17.681 5.877 12.908 1.00 84.44 190 LYS A N 1
ATOM 1545 C CA . LYS A 1 190 ? -18.766 5.612 11.946 1.00 84.44 190 LYS A CA 1
ATOM 1546 C C . LYS A 1 190 ? -19.507 4.313 12.244 1.00 84.44 190 LYS A C 1
ATOM 1548 O O . LYS A 1 190 ? -20.697 4.217 11.966 1.00 84.44 190 LYS A O 1
ATOM 1553 N N . PHE A 1 191 ? -18.818 3.347 12.841 1.00 83.06 191 PHE A N 1
ATOM 1554 C CA . PHE A 1 191 ? -19.382 2.069 13.260 1.00 83.06 191 PHE A CA 1
ATOM 1555 C C . PHE A 1 191 ? -19.582 2.001 14.782 1.00 83.06 191 PHE A C 1
ATOM 1557 O O . PHE A 1 191 ? -19.426 0.941 15.376 1.00 83.06 191 PHE A O 1
ATOM 1564 N N . ASN A 1 192 ? -19.979 3.101 15.432 1.00 77.25 192 ASN A N 1
ATOM 1565 C CA . ASN A 1 192 ? -20.145 3.170 16.895 1.00 77.25 192 ASN A CA 1
ATOM 1566 C C . ASN A 1 192 ? -21.220 2.234 17.489 1.00 77.25 192 ASN A C 1
ATOM 1568 O O . ASN A 1 192 ? -21.349 2.151 18.706 1.00 77.25 192 ASN A O 1
ATOM 1572 N N . LYS A 1 193 ? -21.996 1.541 16.649 1.00 82.44 193 LYS A N 1
ATOM 1573 C CA . LYS A 1 193 ? -22.961 0.506 17.052 1.00 82.44 193 LYS A CA 1
ATOM 1574 C C . LYS A 1 193 ? -22.429 -0.924 16.885 1.00 82.44 193 LYS A C 1
ATOM 1576 O O . LYS A 1 193 ? -23.175 -1.866 17.133 1.00 82.44 193 LYS A O 1
ATOM 1581 N N . CYS A 1 194 ? -21.193 -1.107 16.415 1.00 83.12 194 CYS A N 1
ATOM 1582 C CA . CYS A 1 194 ? -20.602 -2.436 16.274 1.00 83.12 194 CYS A CA 1
ATOM 1583 C C . CYS A 1 194 ? -20.112 -2.978 17.626 1.00 83.12 194 CYS A C 1
ATOM 1585 O O . CYS A 1 194 ? -19.818 -2.216 18.549 1.00 83.12 194 CYS A O 1
ATOM 1587 N N . SER A 1 195 ? -20.044 -4.305 17.747 1.00 87.69 195 SER A N 1
ATOM 1588 C CA . SER A 1 195 ? -19.461 -4.944 18.927 1.00 87.69 195 SER A CA 1
ATOM 1589 C C . SER A 1 195 ? -17.950 -4.721 18.966 1.00 87.69 195 SER A C 1
ATOM 1591 O O . SER A 1 195 ? -17.318 -4.470 17.936 1.00 87.69 195 SER A O 1
ATOM 1593 N N . PHE A 1 196 ? -17.345 -4.878 20.144 1.00 86.88 196 PHE A N 1
ATOM 1594 C CA . PHE A 1 196 ? -15.886 -4.847 20.267 1.00 86.88 196 PHE A CA 1
ATOM 1595 C C . PHE A 1 196 ? -15.205 -5.850 19.317 1.00 86.88 196 PHE A C 1
ATOM 1597 O O . PHE A 1 196 ? -14.247 -5.495 18.640 1.00 86.88 196 PHE A O 1
ATOM 1604 N N . GLN A 1 197 ? -15.759 -7.058 19.163 1.00 87.12 197 GLN A N 1
ATOM 1605 C CA . GLN A 1 197 ? -15.234 -8.076 18.243 1.00 87.12 197 GLN A CA 1
ATOM 1606 C C . GLN A 1 197 ? -15.252 -7.635 16.773 1.00 87.12 197 GLN A C 1
ATOM 1608 O O . GLN A 1 197 ? -14.312 -7.909 16.032 1.00 87.12 197 GLN A O 1
ATOM 1613 N N . GLU A 1 198 ? -16.286 -6.912 16.338 1.00 88.12 198 GLU A N 1
ATOM 1614 C CA . GLU A 1 198 ? -16.317 -6.343 14.987 1.00 88.12 198 GLU A CA 1
ATOM 1615 C C . GLU A 1 198 ? -15.342 -5.170 14.828 1.00 88.12 198 GLU A C 1
ATOM 1617 O O . GLU A 1 198 ? -14.764 -4.986 13.755 1.00 88.12 198 GLU A O 1
ATOM 1622 N N . ALA A 1 199 ? -15.109 -4.397 15.891 1.00 87.56 199 ALA A N 1
ATOM 1623 C CA . ALA A 1 199 ? -14.097 -3.346 15.903 1.00 87.56 199 ALA A CA 1
ATOM 1624 C C . ALA A 1 199 ? -12.670 -3.911 15.782 1.00 87.56 199 ALA A C 1
ATOM 1626 O O . ALA A 1 199 ? -11.863 -3.343 15.048 1.00 87.56 199 ALA A O 1
ATOM 1627 N N . LEU A 1 200 ? -12.373 -5.051 16.422 1.00 89.50 200 LEU A N 1
ATOM 1628 C CA . LEU A 1 200 ? -11.072 -5.737 16.325 1.00 89.50 200 LEU A CA 1
ATOM 1629 C C . LEU A 1 200 ? -10.729 -6.185 14.898 1.00 89.50 200 LEU A C 1
ATOM 1631 O O . LEU A 1 200 ? -9.555 -6.276 14.542 1.00 89.50 200 LEU A O 1
ATOM 1635 N N . LYS A 1 201 ? -11.742 -6.435 14.061 1.00 90.62 201 LYS A N 1
ATOM 1636 C CA . LYS A 1 201 ? -11.557 -6.799 12.647 1.00 90.62 201 LYS A CA 1
ATOM 1637 C C . LYS A 1 201 ? -11.176 -5.605 11.769 1.00 90.62 201 LYS A C 1
ATOM 1639 O O . LYS A 1 201 ? -10.800 -5.795 10.613 1.00 90.62 201 LYS A O 1
ATOM 1644 N N . ARG A 1 202 ? -11.302 -4.371 12.270 1.00 90.56 202 ARG A N 1
ATOM 1645 C CA . ARG A 1 202 ? -10.975 -3.157 11.514 1.00 90.56 202 ARG A CA 1
ATOM 1646 C C . ARG A 1 202 ? -9.487 -2.858 11.609 1.00 90.56 202 ARG A C 1
ATOM 1648 O O . ARG A 1 202 ? -8.869 -2.957 12.666 1.00 90.56 202 ARG A O 1
ATOM 1655 N N . LEU A 1 203 ? -8.931 -2.448 10.481 1.00 92.56 203 LEU A N 1
ATOM 1656 C CA . LEU A 1 203 ? -7.521 -2.136 10.340 1.00 92.56 203 LEU A CA 1
ATOM 1657 C C . LEU A 1 203 ? -7.338 -0.966 9.378 1.00 92.56 203 LEU A C 1
ATOM 1659 O O . LEU A 1 203 ? -8.198 -0.694 8.538 1.00 92.56 203 LEU A O 1
ATOM 1663 N N . VAL A 1 204 ? -6.224 -0.263 9.536 1.00 88.88 204 VAL A N 1
ATOM 1664 C CA . VAL A 1 204 ? -5.760 0.773 8.612 1.00 88.88 204 VAL A CA 1
ATOM 1665 C C . VAL A 1 204 ? -4.322 0.459 8.254 1.00 88.88 204 VAL A C 1
ATOM 1667 O O . VAL A 1 204 ? -3.524 0.137 9.132 1.00 88.88 204 VAL A O 1
ATOM 1670 N N . PHE A 1 205 ? -3.996 0.547 6.971 1.00 89.38 205 PHE A N 1
ATOM 1671 C CA . PHE A 1 205 ? -2.634 0.369 6.496 1.00 89.38 205 PHE A CA 1
ATOM 1672 C C . PHE A 1 205 ? -1.942 1.719 6.355 1.00 89.38 205 PHE A C 1
ATOM 1674 O O . PHE A 1 205 ? -2.538 2.685 5.882 1.00 89.38 205 PHE A O 1
ATOM 1681 N N . GLY A 1 206 ? -0.684 1.761 6.776 1.00 87.25 206 GLY A N 1
ATOM 1682 C CA . GLY A 1 206 ? 0.227 2.868 6.542 1.00 87.25 206 GLY A CA 1
ATOM 1683 C C . GLY A 1 206 ? 1.338 2.406 5.618 1.00 87.25 206 GLY A C 1
ATOM 1684 O O . GLY A 1 206 ? 1.804 1.276 5.740 1.00 87.25 206 GLY A O 1
ATOM 1685 N N . ILE A 1 207 ? 1.759 3.272 4.706 1.00 86.88 207 ILE A N 1
ATOM 1686 C CA . ILE A 1 207 ? 2.910 3.010 3.851 1.00 86.88 207 ILE A CA 1
ATOM 1687 C C . ILE A 1 207 ? 3.923 4.113 4.087 1.00 86.88 207 ILE A C 1
ATOM 1689 O O . ILE A 1 207 ? 3.578 5.294 4.041 1.00 86.88 207 ILE A O 1
ATOM 1693 N N . GLN A 1 208 ? 5.160 3.709 4.339 1.00 85.06 208 GLN A N 1
ATOM 1694 C CA . GLN A 1 208 ? 6.295 4.608 4.437 1.00 85.06 208 GLN A CA 1
ATOM 1695 C C . GLN A 1 208 ? 7.307 4.245 3.361 1.00 85.06 208 GLN A C 1
ATOM 1697 O O . GLN A 1 208 ? 7.521 3.069 3.088 1.00 85.06 208 GLN A O 1
ATOM 1702 N N . VAL A 1 209 ? 7.936 5.248 2.762 1.00 82.12 209 VAL A N 1
ATOM 1703 C CA . VAL A 1 209 ? 9.099 5.035 1.903 1.00 82.12 209 VAL A CA 1
ATOM 1704 C C . VAL A 1 209 ? 10.248 5.822 2.494 1.00 82.12 209 VAL A C 1
ATOM 1706 O O . VAL A 1 209 ? 10.122 7.025 2.725 1.00 82.12 209 VAL A O 1
ATOM 1709 N N . 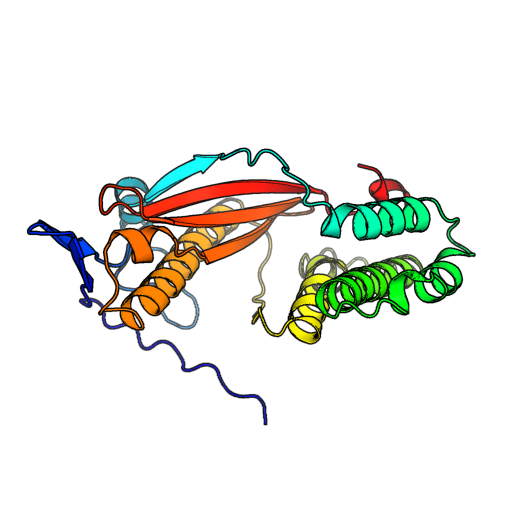ILE A 1 210 ? 11.345 5.129 2.770 1.00 79.25 210 ILE A N 1
ATOM 1710 C CA . ILE A 1 210 ? 12.578 5.716 3.286 1.00 79.25 210 ILE A CA 1
ATOM 1711 C C . ILE A 1 210 ? 13.677 5.308 2.317 1.00 79.25 210 ILE A C 1
ATOM 1713 O O . ILE A 1 210 ? 13.971 4.120 2.166 1.00 79.25 210 ILE A O 1
ATOM 1717 N N . LYS A 1 211 ? 14.266 6.297 1.639 1.00 78.19 211 LYS A N 1
ATOM 1718 C CA . LYS A 1 211 ? 15.215 6.085 0.538 1.00 78.19 211 LYS A CA 1
ATOM 1719 C C . LYS A 1 211 ? 14.598 5.189 -0.544 1.00 78.19 211 LYS A C 1
ATOM 1721 O O . LYS A 1 211 ? 13.611 5.580 -1.152 1.00 78.19 211 LYS A O 1
ATOM 1726 N N . GLY A 1 212 ? 15.160 4.000 -0.757 1.00 76.75 212 GLY A N 1
ATOM 1727 C CA . GLY A 1 212 ? 14.688 3.000 -1.713 1.00 76.75 212 GLY A CA 1
ATOM 1728 C C . GLY A 1 212 ? 13.831 1.897 -1.098 1.00 76.75 212 GLY A C 1
ATOM 1729 O O . GLY A 1 212 ? 13.489 0.957 -1.795 1.00 76.75 212 GLY A O 1
ATOM 1730 N N . THR A 1 213 ? 13.491 1.959 0.191 1.00 80.62 213 THR A N 1
ATOM 1731 C CA . THR A 1 213 ? 12.717 0.902 0.856 1.00 80.62 213 THR A CA 1
ATOM 1732 C C . THR A 1 213 ? 11.281 1.349 1.079 1.00 80.62 213 THR A C 1
ATOM 1734 O O . THR A 1 213 ? 11.042 2.381 1.706 1.00 80.62 213 THR A O 1
ATOM 1737 N N . ILE A 1 214 ? 10.327 0.559 0.589 1.00 85.06 214 ILE A N 1
ATOM 1738 C CA . ILE A 1 214 ? 8.904 0.707 0.888 1.00 85.06 214 ILE A CA 1
ATOM 1739 C C . ILE A 1 214 ? 8.519 -0.234 2.032 1.00 85.06 214 ILE A C 1
ATOM 1741 O O . ILE A 1 214 ? 8.770 -1.435 1.969 1.00 85.06 214 ILE A O 1
ATOM 1745 N N . THR A 1 215 ? 7.880 0.309 3.062 1.00 85.25 215 THR A N 1
ATOM 1746 C CA . THR A 1 215 ? 7.437 -0.410 4.258 1.00 85.25 215 THR A CA 1
ATOM 1747 C C . THR A 1 215 ? 5.922 -0.325 4.381 1.00 85.25 215 THR A C 1
ATOM 1749 O O . THR A 1 215 ? 5.347 0.765 4.438 1.00 85.25 215 THR A O 1
ATOM 1752 N N . LEU A 1 216 ? 5.270 -1.485 4.442 1.00 89.81 216 LEU A N 1
ATOM 1753 C CA . LEU A 1 216 ? 3.851 -1.636 4.731 1.00 89.81 216 LEU A CA 1
ATOM 1754 C C . LEU A 1 216 ? 3.659 -1.912 6.221 1.00 89.81 216 LEU A C 1
ATOM 1756 O O . LEU A 1 216 ? 4.125 -2.922 6.750 1.00 89.81 216 LEU A O 1
ATOM 1760 N N . SER A 1 217 ? 2.871 -1.062 6.863 1.00 90.31 217 SER A N 1
ATOM 1761 C CA . SER A 1 217 ? 2.519 -1.153 8.274 1.00 90.31 217 SER A CA 1
ATOM 1762 C C . SER A 1 217 ? 1.007 -1.224 8.462 1.00 90.31 217 SER A C 1
ATOM 1764 O O . SER A 1 217 ? 0.225 -0.817 7.603 1.00 90.31 217 SER A O 1
ATOM 1766 N N . LYS A 1 218 ? 0.571 -1.742 9.608 1.00 92.88 218 LYS A N 1
ATOM 1767 C CA . LYS A 1 218 ? -0.840 -1.931 9.955 1.00 92.88 218 LYS A CA 1
ATOM 1768 C C . LYS A 1 218 ? -1.134 -1.408 11.351 1.00 92.88 218 LYS A C 1
ATOM 1770 O O . LYS A 1 218 ? -0.551 -1.875 12.327 1.00 92.88 218 LYS A O 1
ATOM 1775 N N . MET A 1 219 ? -2.117 -0.519 11.432 1.00 92.75 219 MET A N 1
ATOM 1776 C CA . MET A 1 219 ? -2.772 -0.078 12.658 1.00 92.75 219 MET A CA 1
ATOM 1777 C C . MET A 1 219 ? -4.015 -0.933 12.933 1.00 92.75 219 MET A C 1
ATOM 1779 O O . MET A 1 219 ? -4.845 -1.146 12.048 1.00 92.75 219 MET A O 1
ATOM 1783 N N . SER A 1 220 ? -4.154 -1.412 14.166 1.00 93.19 220 SER A N 1
ATOM 1784 C CA . SER A 1 220 ? -5.270 -2.248 14.634 1.00 93.19 220 SER A CA 1
ATOM 1785 C C . SER A 1 220 ? -5.509 -2.068 16.138 1.00 93.19 220 SER A C 1
ATOM 1787 O O . SER A 1 220 ? -4.716 -1.423 16.828 1.00 93.19 220 SER A O 1
ATOM 1789 N N . LEU A 1 221 ? -6.598 -2.640 16.650 1.00 90.50 221 LEU A N 1
ATOM 1790 C CA . LEU A 1 221 ? -6.857 -2.770 18.087 1.00 90.50 221 LEU A CA 1
ATOM 1791 C C . LEU A 1 221 ? -6.401 -4.147 18.592 1.00 90.50 221 LEU A C 1
ATOM 1793 O O . LEU A 1 221 ? -6.528 -5.145 17.882 1.00 90.50 221 LEU A O 1
ATOM 1797 N N . LYS A 1 222 ? -5.884 -4.214 19.823 1.00 86.69 222 LYS A N 1
ATOM 1798 C CA . LYS A 1 222 ? -5.688 -5.481 20.548 1.00 86.69 222 LYS A CA 1
ATOM 1799 C C . LYS A 1 222 ? -6.965 -5.901 21.285 1.00 86.69 222 LYS A C 1
ATOM 1801 O O . LYS A 1 222 ? -7.899 -5.122 21.426 1.00 86.69 222 LYS A O 1
ATOM 1806 N N . ASN A 1 223 ? -6.968 -7.132 21.807 1.00 74.94 223 ASN A N 1
ATOM 1807 C CA . ASN A 1 223 ? -8.029 -7.653 22.687 1.00 74.94 223 ASN A CA 1
ATOM 1808 C C . ASN A 1 223 ? -8.179 -6.847 23.995 1.00 74.94 223 ASN A C 1
ATOM 1810 O O . ASN A 1 223 ? -9.216 -6.901 24.650 1.00 74.94 223 ASN A O 1
ATOM 1814 N N . GLU A 1 224 ? -7.156 -6.079 24.356 1.00 76.25 224 GLU A N 1
ATOM 1815 C CA . GLU A 1 224 ? -7.226 -4.985 25.324 1.00 76.25 224 GLU A CA 1
ATOM 1816 C C . GLU A 1 224 ? -7.324 -3.666 24.547 1.00 76.25 224 GLU A C 1
ATOM 1818 O O . GLU A 1 224 ? -6.797 -3.625 23.436 1.00 76.25 224 GLU A O 1
ATOM 1823 N N . PRO A 1 225 ? -7.954 -2.593 25.075 1.00 72.44 225 PRO A N 1
ATOM 1824 C CA . PRO A 1 225 ? -8.173 -1.315 24.377 1.00 72.44 225 PRO A CA 1
ATOM 1825 C C . PRO A 1 225 ? -6.870 -0.512 24.167 1.00 72.44 225 PRO A C 1
ATOM 1827 O O . PRO A 1 225 ? -6.769 0.667 24.494 1.00 72.44 225 PRO A O 1
ATOM 1830 N N . GLN A 1 226 ? -5.858 -1.175 23.624 1.00 85.38 226 GLN A N 1
ATOM 1831 C CA . GLN A 1 226 ? -4.540 -0.703 23.279 1.00 85.38 226 GLN A CA 1
ATOM 1832 C C . GLN A 1 226 ? -4.418 -0.725 21.756 1.00 85.38 226 GLN A C 1
ATOM 1834 O O . GLN A 1 226 ? -4.779 -1.699 21.084 1.00 85.38 226 GLN A O 1
ATOM 1839 N N . TRP A 1 227 ? -3.870 0.355 21.214 1.00 89.38 227 TRP A N 1
ATOM 1840 C CA . TRP A 1 227 ? -3.545 0.451 19.800 1.00 89.38 227 TRP A CA 1
ATOM 1841 C C . TRP A 1 227 ? -2.343 -0.435 19.479 1.00 89.38 227 TRP A C 1
ATOM 1843 O O . TRP A 1 227 ? -1.420 -0.570 20.282 1.00 89.38 227 TRP A O 1
ATOM 1853 N N . LYS A 1 228 ? -2.334 -1.032 18.293 1.00 91.62 228 LYS A N 1
ATOM 1854 C CA . LYS A 1 228 ? -1.223 -1.838 17.790 1.00 91.62 228 LYS A CA 1
ATOM 1855 C C . LYS A 1 228 ? -0.834 -1.336 16.416 1.00 91.62 228 LYS A C 1
ATOM 1857 O O . LYS A 1 228 ? -1.661 -1.382 15.507 1.00 91.62 228 LYS A O 1
ATOM 1862 N N . PHE A 1 229 ? 0.421 -0.933 16.269 1.00 89.62 229 PHE A N 1
ATOM 1863 C CA . PHE A 1 229 ? 1.011 -0.580 14.989 1.00 89.62 229 PHE A CA 1
ATOM 1864 C C . PHE A 1 229 ? 2.165 -1.528 14.706 1.00 89.62 229 PHE A C 1
ATOM 1866 O O . PHE A 1 229 ? 3.119 -1.594 15.476 1.00 89.62 229 PHE A O 1
ATOM 1873 N N . VAL A 1 230 ? 2.055 -2.303 13.634 1.00 90.31 230 VAL A N 1
ATOM 1874 C CA . VAL A 1 230 ? 3.084 -3.277 13.272 1.00 90.31 230 VAL A CA 1
ATOM 1875 C C . VAL A 1 230 ? 3.519 -3.120 11.837 1.00 90.31 230 VAL A C 1
ATOM 1877 O O . VAL A 1 230 ? 2.679 -2.951 10.957 1.00 90.31 230 VAL A O 1
ATOM 1880 N N . GLU A 1 231 ? 4.819 -3.235 11.613 1.00 88.81 231 GLU A N 1
ATOM 1881 C CA . GLU A 1 231 ? 5.358 -3.466 10.281 1.00 88.81 231 GLU A CA 1
ATOM 1882 C C . GLU A 1 231 ? 4.977 -4.881 9.832 1.00 88.81 231 GLU A C 1
ATOM 1884 O O . GLU A 1 231 ? 5.123 -5.846 10.588 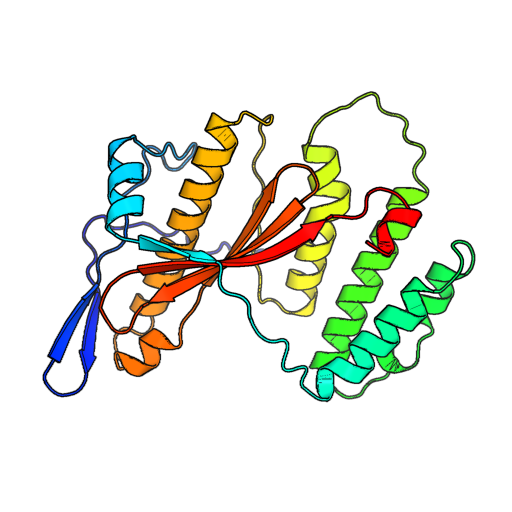1.00 88.81 231 GLU A O 1
ATOM 1889 N N . LEU A 1 232 ? 4.437 -4.989 8.621 1.00 88.38 232 LEU A N 1
ATOM 1890 C CA . LEU A 1 232 ? 4.042 -6.256 8.011 1.00 88.38 232 LEU A CA 1
ATOM 1891 C C . LEU A 1 232 ? 5.076 -6.754 7.009 1.00 88.38 232 LEU A C 1
ATOM 1893 O O . LEU A 1 232 ? 5.327 -7.954 6.931 1.00 88.38 232 LEU A O 1
ATOM 1897 N N . ARG A 1 233 ? 5.612 -5.840 6.196 1.00 87.81 233 ARG A N 1
ATOM 1898 C CA . ARG A 1 233 ? 6.553 -6.164 5.127 1.00 87.81 233 ARG A CA 1
ATOM 1899 C C . ARG A 1 233 ? 7.333 -4.926 4.714 1.00 87.81 233 ARG A C 1
ATOM 1901 O O . ARG A 1 233 ? 6.763 -3.839 4.667 1.00 87.81 233 ARG A O 1
ATOM 1908 N N . SER A 1 234 ? 8.579 -5.135 4.317 1.00 85.12 234 SER A N 1
ATOM 1909 C CA . SER A 1 234 ? 9.394 -4.148 3.619 1.00 85.12 234 SER A CA 1
ATOM 1910 C C . SER A 1 234 ? 9.932 -4.744 2.318 1.00 85.12 234 SER A C 1
ATOM 1912 O O . SER A 1 234 ? 10.110 -5.960 2.226 1.00 85.12 234 SER A O 1
ATOM 1914 N N . ALA A 1 235 ? 10.144 -3.906 1.308 1.00 86.94 235 ALA A N 1
ATOM 1915 C CA . ALA A 1 235 ? 10.725 -4.293 0.024 1.00 86.94 235 ALA A CA 1
ATOM 1916 C C . ALA A 1 235 ? 11.619 -3.172 -0.519 1.00 86.94 235 ALA A C 1
ATOM 1918 O O . ALA A 1 235 ? 11.371 -1.995 -0.241 1.00 86.94 235 ALA A O 1
ATOM 1919 N N . GLN A 1 236 ? 12.645 -3.531 -1.292 1.00 85.50 236 GLN A N 1
ATOM 1920 C CA . GLN A 1 236 ? 13.387 -2.545 -2.074 1.00 85.50 236 GLN A CA 1
ATOM 1921 C C . GLN A 1 236 ? 12.568 -2.144 -3.301 1.00 85.50 236 GLN A C 1
ATOM 1923 O O . GLN A 1 236 ? 11.835 -2.940 -3.882 1.00 85.50 236 GLN A O 1
ATOM 1928 N N . VAL A 1 237 ? 12.662 -0.874 -3.663 1.00 83.44 237 VAL A N 1
ATOM 1929 C CA . VAL A 1 237 ? 12.041 -0.311 -4.853 1.00 83.44 237 VAL A CA 1
ATOM 1930 C C . VAL A 1 237 ? 13.081 -0.394 -5.965 1.00 83.44 237 VAL A C 1
ATOM 1932 O O . VAL A 1 237 ? 14.143 0.218 -5.826 1.00 83.44 237 VAL A O 1
ATOM 1935 N N . PRO A 1 238 ? 12.804 -1.122 -7.057 1.00 81.75 238 PRO A N 1
ATOM 1936 C CA . PRO A 1 238 ? 13.770 -1.283 -8.127 1.00 81.75 238 PRO A CA 1
ATOM 1937 C C . PRO A 1 238 ? 14.006 0.055 -8.832 1.00 81.75 238 PRO A C 1
ATOM 1939 O O . PRO A 1 238 ? 13.065 0.709 -9.286 1.00 81.75 238 PRO A O 1
ATOM 1942 N N . THR A 1 239 ? 15.272 0.456 -8.933 1.00 78.69 239 THR A N 1
ATOM 1943 C CA . THR A 1 239 ? 15.704 1.701 -9.597 1.00 78.69 239 THR A CA 1
ATOM 1944 C C . THR A 1 239 ? 16.436 1.451 -10.903 1.00 78.69 239 THR A C 1
ATOM 1946 O O . THR A 1 239 ? 16.474 2.312 -11.779 1.00 78.69 239 THR A O 1
ATOM 1949 N N . THR A 1 240 ? 16.995 0.257 -11.060 1.00 81.44 240 THR A N 1
ATOM 1950 C CA . THR A 1 240 ? 17.596 -0.223 -12.298 1.00 81.44 240 THR A CA 1
ATOM 1951 C C . THR A 1 240 ? 16.821 -1.421 -12.821 1.00 81.44 240 THR A C 1
ATOM 1953 O O . THR A 1 240 ? 16.088 -2.068 -12.073 1.00 81.44 240 THR A O 1
ATOM 1956 N N . TRP A 1 241 ? 16.995 -1.736 -14.110 1.00 82.12 241 TRP A N 1
ATOM 1957 C CA . TRP A 1 241 ? 16.371 -2.905 -14.733 1.00 82.12 241 TRP A CA 1
ATOM 1958 C C . TRP A 1 241 ? 16.659 -4.193 -13.956 1.00 82.12 241 TRP A C 1
ATOM 1960 O O . TRP A 1 241 ? 15.768 -5.018 -13.780 1.00 82.12 241 TRP A O 1
ATOM 1970 N N . ASN A 1 242 ? 17.888 -4.371 -13.468 1.00 83.56 242 ASN A N 1
ATOM 1971 C CA . ASN A 1 242 ? 18.310 -5.609 -12.813 1.00 83.56 242 ASN A CA 1
ATOM 1972 C C . ASN A 1 242 ? 17.781 -5.751 -11.382 1.00 83.56 242 ASN A C 1
ATOM 1974 O O . ASN A 1 242 ? 17.607 -6.880 -10.940 1.00 83.56 242 ASN A O 1
ATOM 1978 N N . ASP A 1 243 ? 17.433 -4.644 -10.721 1.00 80.69 243 ASP A N 1
ATOM 1979 C CA . ASP A 1 243 ? 16.885 -4.644 -9.356 1.00 80.69 243 ASP A CA 1
ATOM 1980 C C . ASP A 1 243 ? 15.518 -5.354 -9.271 1.00 80.69 243 ASP A C 1
ATOM 1982 O O . ASP A 1 243 ? 15.013 -5.604 -8.185 1.00 80.69 243 ASP A O 1
ATOM 1986 N N . ARG A 1 244 ? 14.876 -5.669 -10.407 1.00 80.94 244 ARG A N 1
ATOM 1987 C CA . ARG A 1 244 ? 13.535 -6.280 -10.459 1.00 80.94 244 ARG A CA 1
ATOM 1988 C C . ARG A 1 244 ? 13.444 -7.693 -9.864 1.00 80.94 244 ARG A C 1
ATOM 1990 O O . ARG A 1 244 ? 12.334 -8.203 -9.731 1.00 80.94 244 ARG A O 1
ATOM 1997 N N . PHE A 1 245 ? 14.580 -8.334 -9.586 1.00 75.38 245 PHE A N 1
ATOM 1998 C CA . PHE A 1 245 ? 14.658 -9.707 -9.075 1.00 75.38 245 PHE A CA 1
ATOM 1999 C C . PHE A 1 245 ? 15.002 -9.807 -7.581 1.00 75.38 245 PHE A C 1
ATOM 2001 O O . PHE A 1 245 ? 14.944 -10.916 -7.045 1.00 75.38 245 PHE A O 1
ATOM 2008 N N . ASP A 1 246 ? 15.351 -8.689 -6.939 1.00 62.53 246 ASP A N 1
ATOM 2009 C CA . ASP A 1 246 ? 15.754 -8.614 -5.526 1.00 62.53 246 ASP A CA 1
ATOM 2010 C C . ASP A 1 246 ? 14.571 -8.249 -4.606 1.00 62.53 246 ASP A C 1
ATOM 2012 O O . ASP A 1 246 ? 14.515 -8.778 -3.468 1.00 62.53 246 ASP A O 1
#

pLDDT: mean 77.87, std 15.52, range [27.19, 96.06]

Solvent-accessible surface area (backbone atoms only — not comparable to full-atom values): 14844 Å² total; per-residue (Å²): 135,81,82,74,72,78,78,79,80,72,68,61,77,62,67,46,65,33,42,49,95,90,49,75,44,75,41,64,69,73,64,55,71,58,56,49,98,90,60,67,42,79,49,75,70,49,54,55,37,39,63,74,50,31,52,70,52,78,42,87,68,82,83,79,75,53,77,79,50,48,62,56,49,50,52,50,53,57,51,72,67,47,54,82,90,52,33,68,67,53,56,78,64,42,70,65,74,70,45,89,49,65,66,60,28,38,52,50,48,37,51,48,54,39,52,49,48,52,56,52,57,68,70,50,76,90,83,64,96,68,88,47,71,60,57,55,40,60,65,68,50,46,48,47,53,51,39,45,21,68,65,66,68,81,54,88,88,85,89,86,89,82,84,94,40,75,70,52,53,54,52,49,53,52,49,45,52,50,50,28,47,53,52,41,51,51,52,47,59,77,47,55,85,46,43,43,73,61,53,49,73,45,69,27,75,39,76,48,73,60,92,55,36,43,35,39,28,39,32,36,51,49,102,52,93,38,40,31,42,29,44,51,50,73,43,77,57,61,86,50,86,78,45,74,82,116

Sequence (246 aa):
MFNQWPRIQRESDATIALTESTKKYSLKPLVSCLAMPHTPKIQVIDSETIMKGCALGTQEQSAQATKEYFLIMDYLGDVLSYDFTEFLPNIWSYSIHESGDITTKQFTNLIAYTLTDYHCNYKQPMISNNNHERTFFVEYIVPMFKYFAKETNLLGFSCGITQENVNHTFEDTLKLIYECNGALFYILRKFNKCSFQEALKRLVFGIQVIKGTITLSKMSLKNEPQWKFVELRSAQVPTTWNDRFD

Foldseek 3Di:
DPPDDPPPPQQLDDWFWFDDDPDIAIADFLGSAFPDPVDRFQDPVSVVSCVVQAAEEADADDPPPDPLCPVVVVLVVVLLPDDLVCNLVVLVPDCQCVDPDLVSNLSSVLSNQLVVLVSVLQPDPPPDPPPACVVVCVRRPVSSQVSNCVSPVPDDDDDDGDDDDVVVLVRVVSVQSNVQSVVLVVVCVVVSVDHPVVSQVDKGWGWDDDRQKIWIWIWGADPHSGIYIYTHDMDGGDPHSVSSVD

Organism: Rhizopus microsporus (NCBI:txid58291)

Nearest PDB structures (foldseek):
  3m2t-assembly1_B-2  TM=5.517E-01  e=4.405E+00  Chromobacterium violaceum